Protein AF-A0A017T4M8-F1 (afdb_monomer)

Mean predicted aligned error: 9.29 Å

Solvent-accessible surface area (backbone atoms only — not comparable to full-atom values): 10070 Å² total; per-residue (Å²): 140,86,84,87,90,75,80,72,68,68,63,61,60,56,55,59,59,52,52,54,54,54,54,59,67,58,52,71,77,72,52,64,41,82,44,78,53,24,69,58,41,51,50,35,43,53,52,11,53,48,30,30,52,49,19,72,72,49,64,85,94,32,51,65,41,23,53,49,12,52,50,37,46,41,43,36,47,21,52,52,30,45,74,70,73,32,59,70,46,12,52,50,33,34,47,32,43,51,45,34,19,52,51,23,20,52,50,19,33,51,50,30,44,73,75,55,49,48,56,70,95,57,2,66,58,47,21,48,53,38,13,51,54,31,14,50,52,18,40,54,50,26,50,50,48,39,40,75,69,57,28,64,44,80,42,75,55,76,75,66,76,74,75,57,98,79,64,81,72,74,82,75,85,70,59,84,85,68,68,76,72,83,124

Organism: NCBI:txid1192034

Secondary structure (DSSP, 8-state):
------SSSHHHHHHHHHHHHHHHHTS----EEEEE-HHHHHHHHHHHHHHHHHHHHS-GGGHHHHHHHHHHHHHHHHHHHHHTT-HHHHHHHHHHHHHHHHHHHHHHHHHHHHTTTTSSTTHHHHHHHHHHHHHHHHHHHHHHHIIIII-EEEEE----S---TT---------GGG-----

Structure (mmCIF, N/CA/C/O backbone):
data_AF-A0A017T4M8-F1
#
_entry.id   AF-A0A017T4M8-F1
#
loop_
_atom_site.group_PDB
_atom_site.id
_atom_site.type_symbol
_atom_site.label_atom_id
_atom_site.label_alt_id
_atom_site.label_comp_id
_atom_site.label_asym_id
_atom_site.label_entity_id
_atom_site.label_seq_id
_atom_site.pdbx_PDB_ins_code
_atom_site.Cartn_x
_atom_site.Cartn_y
_atom_site.Cartn_z
_atom_site.occupancy
_atom_site.B_iso_or_equiv
_atom_site.auth_seq_id
_atom_site.auth_comp_id
_atom_site.auth_asym_id
_atom_site.auth_atom_id
_atom_site.pdbx_PDB_model_num
ATOM 1 N N . MET A 1 1 ? 12.165 0.991 82.593 1.00 44.59 1 MET A N 1
ATOM 2 C CA . MET A 1 1 ? 12.304 0.901 81.122 1.00 44.59 1 MET A CA 1
ATOM 3 C C . MET A 1 1 ? 10.948 0.519 80.536 1.00 44.59 1 MET A C 1
ATOM 5 O O . MET A 1 1 ? 10.448 -0.543 80.872 1.00 44.59 1 MET A O 1
ATOM 9 N N . LYS A 1 2 ? 10.303 1.419 79.780 1.00 54.84 2 LYS A N 1
ATOM 10 C CA . LYS A 1 2 ? 8.931 1.275 79.250 1.00 54.84 2 LYS A CA 1
ATOM 11 C C . LYS A 1 2 ? 9.009 1.121 77.723 1.00 54.84 2 LYS A C 1
ATOM 13 O O . LYS A 1 2 ? 9.610 1.973 77.079 1.00 54.84 2 LYS A O 1
ATOM 18 N N . ARG A 1 3 ? 8.451 0.045 77.156 1.00 56.06 3 ARG A N 1
ATOM 19 C CA . ARG A 1 3 ? 8.354 -0.178 75.698 1.00 56.06 3 ARG A CA 1
ATOM 20 C C . ARG A 1 3 ? 6.995 0.335 75.185 1.00 56.06 3 ARG A C 1
ATOM 22 O O . ARG A 1 3 ? 5.989 -0.036 75.787 1.00 56.06 3 ARG A O 1
ATOM 29 N N . PRO A 1 4 ? 6.933 1.165 74.125 1.00 59.41 4 PRO A N 1
ATOM 30 C CA . PRO A 1 4 ? 5.671 1.661 73.579 1.00 59.41 4 PRO A CA 1
ATOM 31 C C . PRO A 1 4 ? 5.026 0.640 72.626 1.00 59.41 4 PRO A C 1
ATOM 33 O O . PRO A 1 4 ? 5.690 0.038 71.786 1.00 59.41 4 PRO A O 1
ATOM 36 N N . TRP A 1 5 ? 3.717 0.453 72.787 1.00 56.06 5 TRP A N 1
ATOM 37 C CA . TRP A 1 5 ? 2.879 -0.582 72.171 1.00 56.06 5 TRP A CA 1
ATOM 38 C C . TRP A 1 5 ? 1.966 0.016 71.079 1.00 56.06 5 TRP A C 1
ATOM 40 O O . TRP A 1 5 ? 0.775 -0.262 71.037 1.00 56.06 5 TRP A O 1
ATOM 50 N N . THR A 1 6 ? 2.492 0.903 70.226 1.00 55.81 6 THR A N 1
ATOM 51 C CA . THR A 1 6 ? 1.683 1.724 69.293 1.00 55.81 6 THR A CA 1
ATOM 52 C C . THR A 1 6 ? 1.829 1.373 67.807 1.00 55.81 6 THR A C 1
ATOM 54 O O . THR A 1 6 ? 1.210 2.019 66.969 1.00 55.81 6 THR A O 1
ATOM 57 N N . SER A 1 7 ? 2.589 0.337 67.440 1.00 54.28 7 SER A N 1
ATOM 58 C CA . SER A 1 7 ? 2.886 0.042 66.023 1.00 54.28 7 SER A CA 1
ATOM 59 C C . SER A 1 7 ? 1.919 -0.922 65.318 1.00 54.28 7 SER A C 1
ATOM 61 O O . SER A 1 7 ? 2.087 -1.159 64.127 1.00 54.28 7 SER A O 1
ATOM 63 N N . PHE A 1 8 ? 0.911 -1.483 65.996 1.00 53.41 8 PHE A N 1
ATOM 64 C CA . PHE A 1 8 ? 0.046 -2.512 65.388 1.00 53.41 8 PHE A CA 1
ATOM 65 C C . PHE A 1 8 ? -1.211 -1.980 64.678 1.00 53.41 8 PHE A C 1
ATOM 67 O O . PHE A 1 8 ? -1.773 -2.680 63.841 1.00 53.41 8 PHE A O 1
ATOM 74 N N . THR A 1 9 ? -1.643 -0.742 64.931 1.00 53.19 9 THR A N 1
ATOM 75 C CA . THR A 1 9 ? -2.902 -0.209 64.372 1.00 53.19 9 THR A CA 1
ATOM 76 C C . THR A 1 9 ? -2.778 0.331 62.941 1.00 53.19 9 THR A C 1
ATOM 78 O O . THR A 1 9 ? -3.770 0.362 62.218 1.00 53.19 9 THR A O 1
ATOM 81 N N . ALA A 1 10 ? -1.579 0.715 62.490 1.00 52.94 10 ALA A N 1
ATOM 82 C CA . ALA A 1 10 ? -1.382 1.328 61.168 1.00 52.94 10 ALA A CA 1
ATOM 83 C C . ALA A 1 10 ? -1.456 0.330 59.991 1.00 52.94 10 ALA A C 1
ATOM 85 O O . ALA A 1 10 ? -1.815 0.713 58.881 1.00 52.94 10 ALA A O 1
ATOM 86 N N . VAL A 1 11 ? -1.169 -0.957 60.219 1.00 55.19 11 VAL A N 1
ATOM 87 C CA . VAL A 1 11 ? -1.136 -1.980 59.153 1.00 55.19 11 VAL A CA 1
ATOM 88 C C . VAL A 1 11 ? -2.545 -2.420 58.722 1.00 55.19 11 VAL A C 1
ATOM 90 O O . VAL A 1 11 ? -2.768 -2.723 57.552 1.00 55.19 11 VAL A O 1
ATOM 93 N N . LEU A 1 12 ? -3.529 -2.388 59.627 1.00 54.66 12 LEU A N 1
ATOM 94 C CA . LEU A 1 12 ? -4.903 -2.826 59.333 1.00 54.66 12 LEU A CA 1
ATOM 95 C C . LEU A 1 12 ? -5.692 -1.832 58.457 1.00 54.66 12 LEU A C 1
ATOM 97 O O . LEU A 1 12 ? -6.526 -2.252 57.658 1.00 54.66 12 LEU A O 1
ATOM 101 N N . LEU A 1 13 ? -5.393 -0.531 58.537 1.00 53.91 13 LEU A N 1
ATOM 102 C CA . LEU A 1 13 ? -6.021 0.501 57.696 1.00 53.91 13 LEU A CA 1
ATOM 103 C C . LEU A 1 13 ? -5.524 0.473 56.237 1.00 53.91 13 LEU A C 1
ATOM 105 O O . LEU A 1 13 ? -6.306 0.735 55.324 1.00 53.91 13 LEU A O 1
ATOM 109 N N . ALA A 1 14 ? -4.266 0.088 55.992 1.00 58.50 14 ALA A N 1
ATOM 110 C CA . ALA A 1 14 ? -3.718 -0.040 54.637 1.00 58.50 14 ALA A CA 1
ATOM 111 C C . ALA A 1 14 ? -4.313 -1.237 53.860 1.00 58.50 14 ALA A C 1
ATOM 113 O O . ALA A 1 14 ? -4.532 -1.150 52.649 1.00 58.50 14 ALA A O 1
ATOM 114 N N . GLY A 1 15 ? -4.644 -2.336 54.550 1.00 57.72 15 GLY A N 1
ATOM 115 C CA . GLY A 1 15 ? -5.252 -3.524 53.932 1.00 57.72 15 GLY A CA 1
ATOM 116 C C . GLY A 1 15 ? -6.681 -3.295 53.421 1.00 57.72 15 GLY A C 1
ATOM 117 O O . GLY A 1 15 ? -7.046 -3.773 52.345 1.00 57.72 15 GLY A O 1
ATOM 118 N N . LEU A 1 16 ? -7.479 -2.507 54.149 1.00 57.59 16 LEU A N 1
ATOM 119 C CA . LEU A 1 16 ? -8.871 -2.216 53.781 1.00 57.59 16 LEU A CA 1
ATOM 120 C C . LEU A 1 16 ? -8.980 -1.226 52.607 1.00 57.59 16 LEU A C 1
ATOM 122 O O . LEU A 1 16 ? -9.849 -1.395 51.755 1.00 57.59 16 LEU A O 1
ATOM 126 N N . LEU A 1 17 ? -8.061 -0.258 52.494 1.00 58.53 17 LEU A N 1
ATOM 127 C CA . LEU A 1 17 ? -7.997 0.657 51.342 1.00 58.53 17 LEU A CA 1
ATOM 128 C C . LEU A 1 17 ? -7.524 -0.043 50.056 1.00 58.53 17 LEU A C 1
ATOM 130 O O . LEU A 1 17 ? -7.999 0.275 48.968 1.00 58.53 17 LEU A O 1
ATOM 134 N N . SER A 1 18 ? -6.643 -1.039 50.177 1.00 59.56 18 SER A N 1
ATOM 135 C CA . SER A 1 18 ? -6.135 -1.806 49.027 1.00 59.56 18 SER A CA 1
ATOM 136 C C . SER A 1 18 ? -7.197 -2.733 48.420 1.00 59.56 18 SER A C 1
ATOM 138 O O . SER A 1 18 ? -7.209 -2.968 47.214 1.00 59.56 18 SER A O 1
ATOM 140 N N . SER A 1 19 ? -8.128 -3.226 49.243 1.00 59.97 19 SER A N 1
ATOM 141 C CA . SER A 1 19 ? -9.175 -4.163 48.813 1.00 59.97 19 SER A CA 1
ATOM 142 C C . SER A 1 19 ? -10.262 -3.484 47.968 1.00 59.97 19 SER A C 1
ATOM 144 O O . SER A 1 19 ? -10.702 -4.043 46.965 1.00 59.97 19 SER A O 1
ATOM 146 N N . GLY A 1 20 ? -10.640 -2.247 48.314 1.00 59.94 20 GLY A N 1
ATOM 147 C CA . GLY A 1 20 ? -11.588 -1.454 47.523 1.00 59.94 20 GLY A CA 1
ATOM 148 C C . GLY A 1 20 ? -11.025 -1.029 46.164 1.00 59.94 20 GLY A C 1
ATOM 149 O O . GLY A 1 20 ? -11.749 -1.055 45.174 1.00 59.94 20 GLY A O 1
ATOM 150 N N . ALA A 1 21 ? -9.727 -0.708 46.087 1.00 60.94 21 ALA A N 1
ATOM 151 C CA . ALA A 1 21 ? -9.053 -0.402 44.823 1.00 60.94 21 ALA A CA 1
ATOM 152 C C . ALA A 1 21 ? -8.959 -1.635 43.905 1.00 60.94 21 ALA A C 1
ATOM 154 O O . ALA A 1 21 ? -9.235 -1.525 42.715 1.00 60.94 21 ALA A O 1
ATOM 155 N N . ALA A 1 22 ? -8.671 -2.818 44.460 1.00 62.78 22 ALA A N 1
ATOM 156 C CA . ALA A 1 22 ? -8.654 -4.068 43.700 1.00 62.78 22 ALA A CA 1
ATOM 157 C C . ALA A 1 22 ? -10.054 -4.478 43.198 1.00 62.78 22 ALA A C 1
ATOM 159 O O . ALA A 1 22 ? -10.186 -4.961 42.079 1.00 62.78 22 ALA A O 1
ATOM 160 N N . GLN A 1 23 ? -11.116 -4.245 43.980 1.00 59.97 23 GLN A N 1
ATOM 161 C CA . GLN A 1 23 ? -12.500 -4.489 43.545 1.00 59.97 23 GLN A CA 1
ATOM 162 C C . GLN A 1 23 ? -13.018 -3.434 42.558 1.00 59.97 23 GLN A C 1
ATOM 164 O O . GLN A 1 23 ? -13.821 -3.763 41.690 1.00 59.97 23 GLN A O 1
ATOM 169 N N . ALA A 1 24 ? -12.536 -2.191 42.642 1.00 59.47 24 ALA A N 1
ATOM 170 C CA . ALA A 1 24 ? -12.777 -1.173 41.623 1.00 59.47 24 ALA A CA 1
ATOM 171 C C . ALA A 1 24 ? -12.016 -1.476 40.320 1.00 59.47 24 ALA A C 1
ATOM 173 O O . ALA A 1 24 ? -12.525 -1.185 39.250 1.00 59.47 24 ALA A O 1
ATOM 174 N N . GLN A 1 25 ? -10.844 -2.114 40.384 1.00 59.03 25 GLN A N 1
ATOM 175 C CA . GLN A 1 25 ? -10.144 -2.642 39.203 1.00 59.03 25 GLN A CA 1
ATOM 176 C C . GLN A 1 25 ? -10.774 -3.932 38.663 1.00 59.03 25 GLN A C 1
ATOM 178 O O . GLN A 1 25 ? -10.642 -4.220 37.482 1.00 59.03 25 GLN A O 1
ATOM 183 N N . ALA A 1 26 ? -11.506 -4.673 39.499 1.00 58.31 26 ALA A N 1
ATOM 184 C CA . ALA A 1 26 ? -12.384 -5.759 39.069 1.00 58.31 26 ALA A CA 1
ATOM 185 C C . ALA A 1 26 ? -13.732 -5.253 38.511 1.00 58.31 26 ALA A C 1
ATOM 187 O O . ALA A 1 26 ? -14.643 -6.061 38.313 1.00 58.31 26 ALA A O 1
ATOM 188 N N . GLN A 1 27 ? -13.879 -3.938 38.264 1.00 59.72 27 GLN A N 1
ATOM 189 C CA . GLN A 1 27 ? -14.907 -3.416 37.364 1.00 59.72 27 GLN A CA 1
ATOM 190 C C . GLN A 1 27 ? -14.845 -4.235 36.080 1.00 59.72 27 GLN A C 1
ATOM 192 O O . GLN A 1 27 ? -13.835 -4.212 35.385 1.00 59.72 27 GLN A O 1
ATOM 197 N N . ALA A 1 28 ? -15.910 -5.006 35.861 1.00 69.31 28 ALA A N 1
ATOM 198 C CA . ALA A 1 28 ? -16.066 -5.970 34.789 1.00 69.31 28 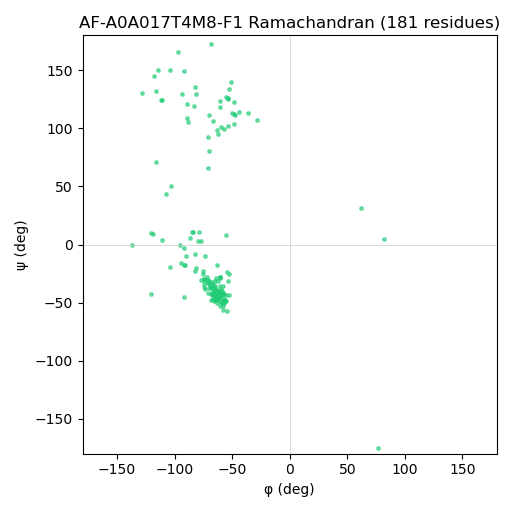ALA A CA 1
ATOM 199 C C . ALA A 1 28 ? -15.416 -5.459 33.505 1.00 69.31 28 ALA A C 1
ATOM 201 O O . ALA A 1 28 ? -15.872 -4.462 32.942 1.00 69.31 28 ALA A O 1
ATOM 202 N N . GLU A 1 29 ? -14.343 -6.131 33.087 1.00 79.81 29 GLU A N 1
ATOM 203 C CA . GLU A 1 29 ? -13.764 -5.964 31.763 1.00 79.81 29 GLU A CA 1
ATOM 204 C C . GLU A 1 29 ? -14.930 -6.028 30.778 1.00 79.81 29 GLU A C 1
ATOM 206 O O . GLU A 1 29 ? -15.642 -7.036 30.715 1.00 79.81 29 GLU A O 1
ATOM 211 N N . VAL A 1 30 ? -15.233 -4.891 30.143 1.00 85.94 30 VAL A N 1
ATOM 212 C CA . VAL A 1 30 ? -16.339 -4.817 29.193 1.00 85.94 30 VAL A CA 1
ATOM 213 C C . VAL A 1 30 ? -15.972 -5.808 28.101 1.00 85.94 30 VAL A C 1
ATOM 215 O O . VAL A 1 30 ? -14.919 -5.620 27.492 1.00 85.94 30 VAL A O 1
ATOM 218 N N . PRO A 1 31 ? -16.768 -6.867 27.875 1.00 89.62 31 PRO A N 1
ATOM 219 C CA . PRO A 1 31 ? -16.412 -7.858 26.877 1.00 89.62 31 PRO A CA 1
ATOM 220 C C . PRO A 1 31 ? -16.189 -7.149 25.543 1.00 89.62 31 PRO A C 1
ATOM 222 O O . PRO A 1 31 ? -17.046 -6.376 25.119 1.00 89.62 31 PRO A O 1
ATOM 225 N N . THR A 1 32 ? -15.044 -7.368 24.908 1.00 93.19 32 THR A N 1
ATOM 226 C CA . THR A 1 32 ? -14.742 -6.845 23.575 1.00 93.19 32 THR A CA 1
ATOM 227 C C . THR A 1 32 ? -14.850 -7.960 22.542 1.00 93.19 32 THR A C 1
ATOM 229 O O . THR A 1 32 ? -14.658 -9.140 22.844 1.00 93.19 32 THR A O 1
ATOM 232 N N . GLU A 1 33 ? -15.205 -7.592 21.315 1.00 91.81 33 GLU A N 1
ATOM 233 C CA . GLU A 1 33 ? -15.122 -8.459 20.147 1.00 91.81 33 GLU A CA 1
ATOM 234 C C . GLU A 1 33 ? -14.163 -7.870 19.117 1.00 91.81 33 GLU A C 1
ATOM 236 O O . GLU A 1 33 ? -14.055 -6.656 18.959 1.00 91.81 33 GLU A O 1
ATOM 241 N N . GLU A 1 34 ? -13.453 -8.746 18.416 1.00 93.44 34 GLU A N 1
ATOM 242 C CA . GLU A 1 34 ? -12.543 -8.363 17.346 1.00 93.44 34 GLU A CA 1
ATOM 243 C C . GLU A 1 34 ? -13.335 -8.179 16.042 1.00 93.44 34 GLU A C 1
ATOM 245 O O . GLU A 1 34 ? -13.958 -9.116 15.534 1.00 93.44 34 GLU A O 1
ATOM 250 N N . GLN A 1 35 ? -13.305 -6.970 15.485 1.00 93.94 35 GLN A N 1
ATOM 251 C CA . GLN A 1 35 ? -13.983 -6.604 14.250 1.00 93.94 35 GLN A CA 1
ATOM 252 C C . GLN A 1 35 ? -12.970 -6.337 13.134 1.00 93.94 35 GLN A C 1
ATOM 254 O O . GLN A 1 35 ? -12.096 -5.482 13.240 1.00 93.94 35 GLN A O 1
ATOM 259 N N . TRP A 1 36 ? -13.120 -7.039 12.011 1.00 95.31 36 TRP A N 1
ATOM 260 C CA . TRP A 1 36 ? -12.291 -6.814 10.830 1.00 95.31 36 TRP A CA 1
ATOM 261 C C . TRP A 1 36 ? -12.791 -5.624 10.003 1.00 95.31 36 TRP A C 1
ATOM 263 O O . TRP A 1 36 ? -13.963 -5.572 9.613 1.00 95.31 36 TRP A O 1
ATOM 273 N N . TYR A 1 37 ? -11.883 -4.705 9.674 1.00 96.75 37 TYR A N 1
ATOM 274 C CA . TYR A 1 37 ? -12.151 -3.532 8.835 1.00 96.75 37 TYR A CA 1
ATOM 275 C C . TYR A 1 37 ? -11.290 -3.481 7.560 1.00 96.75 37 TYR A C 1
ATOM 277 O O . TYR A 1 37 ? -11.330 -2.496 6.824 1.00 96.75 37 TYR A O 1
ATOM 285 N N . GLY A 1 38 ? -10.560 -4.554 7.231 1.00 96.00 38 GLY A N 1
ATOM 286 C CA . GLY A 1 38 ? -9.624 -4.579 6.095 1.00 96.00 38 GLY A CA 1
ATOM 287 C C . GLY A 1 38 ? -10.256 -4.383 4.713 1.00 96.00 38 GLY A C 1
ATOM 288 O O . GLY A 1 38 ? -9.568 -3.995 3.770 1.00 96.00 38 GLY A O 1
ATOM 289 N N . TRP A 1 39 ? -11.573 -4.561 4.572 1.00 96.06 39 TRP A N 1
ATOM 290 C CA . TRP A 1 39 ? -12.282 -4.212 3.336 1.00 96.06 39 TRP A CA 1
ATOM 291 C C . TRP A 1 39 ? -12.164 -2.718 2.985 1.00 96.06 39 TRP A C 1
ATOM 293 O O . TRP A 1 39 ? -12.184 -2.374 1.804 1.00 96.06 39 TRP A O 1
ATOM 303 N N . GLN A 1 40 ? -12.001 -1.836 3.979 1.00 97.00 40 GLN A N 1
ATOM 304 C CA . GLN A 1 40 ? -11.780 -0.406 3.746 1.00 97.00 40 GLN A CA 1
ATOM 305 C C . GLN A 1 40 ? -10.425 -0.172 3.067 1.00 97.00 40 GLN A C 1
ATOM 307 O O . GLN A 1 40 ? -10.352 0.567 2.082 1.00 97.00 40 GLN A O 1
ATOM 312 N N . ASN A 1 41 ? -9.375 -0.875 3.516 1.00 96.12 41 ASN A N 1
ATOM 313 C CA . ASN A 1 41 ? -8.061 -0.838 2.870 1.00 96.12 41 ASN A CA 1
ATOM 314 C C . ASN A 1 41 ? -8.165 -1.352 1.428 1.00 96.12 41 ASN A C 1
ATOM 316 O O . ASN A 1 41 ? -7.641 -0.712 0.521 1.00 96.12 41 ASN A O 1
ATOM 320 N N . LEU A 1 42 ? -8.919 -2.431 1.170 1.00 96.69 42 LEU A N 1
ATOM 321 C CA . LEU A 1 42 ? -9.112 -2.957 -0.192 1.00 96.69 42 LEU A CA 1
ATOM 322 C C . LEU A 1 42 ? -9.706 -1.927 -1.167 1.00 96.69 42 LEU A C 1
ATOM 324 O O . LEU A 1 42 ? -9.309 -1.907 -2.332 1.00 96.69 42 LEU A O 1
ATOM 328 N N . ILE A 1 43 ? -10.613 -1.053 -0.717 1.00 97.88 43 ILE A N 1
ATOM 329 C CA . ILE A 1 43 ? -11.146 0.035 -1.557 1.00 97.88 43 ILE A CA 1
ATOM 330 C C . ILE A 1 43 ? -10.042 1.040 -1.899 1.00 97.88 43 ILE A C 1
ATOM 332 O O . ILE A 1 43 ? -9.880 1.397 -3.068 1.00 97.88 43 ILE A O 1
ATOM 336 N N . GLY A 1 44 ? -9.261 1.466 -0.900 1.00 97.44 44 GLY A N 1
ATOM 337 C CA . GLY A 1 44 ? -8.120 2.362 -1.103 1.00 97.44 44 GLY A CA 1
ATOM 338 C C . GLY A 1 44 ? -7.091 1.782 -2.077 1.00 97.44 44 GLY A C 1
ATOM 339 O O . GLY A 1 44 ? -6.647 2.469 -2.998 1.00 97.44 44 GLY A O 1
ATOM 340 N N . LEU A 1 45 ? -6.790 0.490 -1.943 1.00 97.62 45 LEU A N 1
ATOM 341 C CA . LEU A 1 45 ? -5.890 -0.242 -2.833 1.00 97.62 45 LEU A CA 1
ATOM 342 C C . LEU A 1 45 ? -6.446 -0.377 -4.252 1.00 97.62 45 LEU A C 1
ATOM 344 O O . LEU A 1 45 ? -5.716 -0.171 -5.220 1.00 97.62 45 LEU A O 1
ATOM 348 N N . GLY A 1 46 ? -7.741 -0.666 -4.393 1.00 97.94 46 GLY A N 1
ATOM 349 C CA . GLY A 1 46 ? -8.409 -0.710 -5.693 1.00 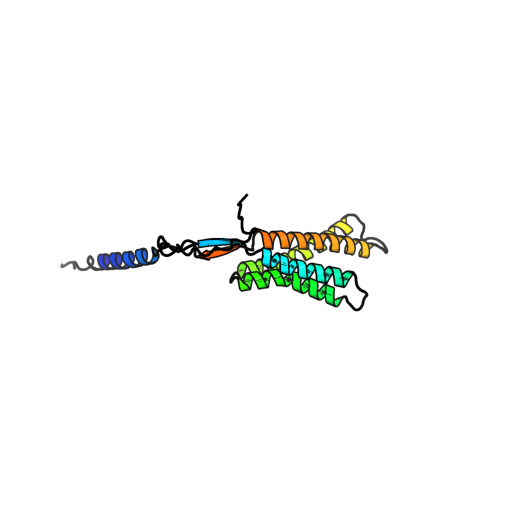97.94 46 GLY A CA 1
ATOM 350 C C . GLY A 1 46 ? -8.329 0.631 -6.425 1.00 97.94 46 GLY A C 1
ATOM 351 O O . GLY A 1 46 ? -8.003 0.668 -7.614 1.00 97.94 46 GLY A O 1
ATOM 352 N N . ALA A 1 47 ? -8.547 1.740 -5.710 1.00 98.31 47 ALA A N 1
ATOM 353 C CA . ALA A 1 47 ? -8.384 3.085 -6.256 1.00 98.31 47 ALA A CA 1
ATOM 354 C C . ALA A 1 47 ? -6.926 3.364 -6.656 1.00 98.31 47 ALA A C 1
ATOM 356 O O . ALA A 1 47 ? -6.672 3.820 -7.771 1.00 98.31 47 ALA A O 1
ATOM 357 N N . ALA A 1 48 ? -5.966 3.031 -5.789 1.00 98.38 48 ALA A N 1
ATOM 358 C CA . ALA A 1 48 ? -4.544 3.216 -6.057 1.00 98.38 48 ALA A CA 1
ATOM 359 C C . ALA A 1 48 ? -4.081 2.469 -7.316 1.00 98.38 48 ALA A C 1
ATOM 361 O O . ALA A 1 48 ? -3.479 3.066 -8.207 1.00 98.38 48 ALA A O 1
ATOM 362 N N . TYR A 1 49 ? -4.403 1.179 -7.428 1.00 97.94 49 TYR A N 1
ATOM 363 C CA . TYR A 1 49 ? -4.027 0.364 -8.583 1.00 97.94 49 TYR A CA 1
ATOM 364 C C . TYR A 1 49 ? -4.726 0.789 -9.866 1.00 97.94 49 TYR A C 1
ATOM 366 O O . TYR A 1 49 ? -4.111 0.741 -10.929 1.00 97.94 49 TYR A O 1
ATOM 374 N N . SER A 1 50 ? -5.969 1.261 -9.777 1.00 98.31 50 SER A N 1
ATOM 375 C CA .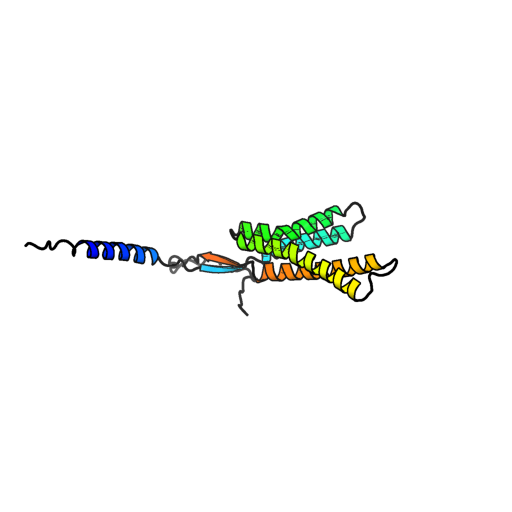 SER A 1 50 ? -6.661 1.831 -10.932 1.00 98.31 50 SER A CA 1
ATOM 376 C C . SER A 1 50 ? -5.954 3.094 -11.427 1.00 98.31 50 SER A C 1
ATOM 378 O O . SER A 1 50 ? -5.7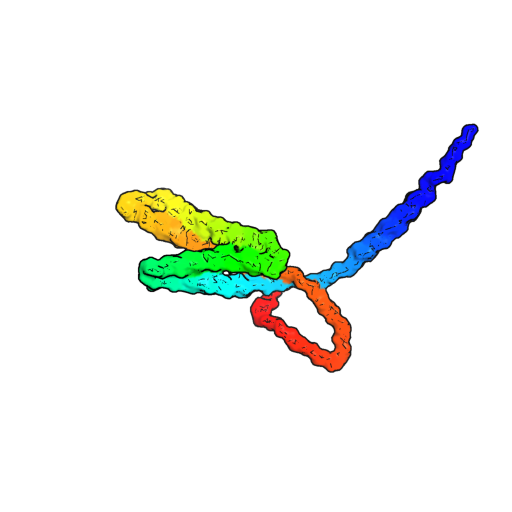22 3.226 -12.623 1.00 98.31 50 SER A O 1
ATOM 380 N N . LEU A 1 51 ? -5.547 3.991 -10.522 1.00 98.25 51 LEU A N 1
ATOM 381 C CA . LEU A 1 51 ? -4.803 5.205 -10.876 1.00 98.25 51 LEU A CA 1
ATOM 382 C C . LEU A 1 51 ? -3.430 4.885 -11.473 1.00 98.25 51 LEU A C 1
ATOM 384 O O . LEU A 1 51 ? -3.072 5.450 -12.502 1.00 98.25 51 LEU A O 1
ATOM 388 N N . VAL A 1 52 ? -2.687 3.945 -10.880 1.00 97.25 52 VAL A N 1
ATOM 389 C CA . VAL A 1 52 ? -1.414 3.473 -11.448 1.00 97.25 52 VAL A CA 1
ATOM 390 C C . VAL A 1 52 ? -1.636 2.883 -12.840 1.00 97.25 52 VAL A C 1
ATOM 392 O O . VAL A 1 52 ? -0.955 3.276 -13.779 1.00 97.25 52 VAL A O 1
ATOM 395 N N . GLY A 1 53 ? -2.614 1.989 -12.999 1.00 96.38 53 GLY A N 1
ATOM 396 C CA . GLY A 1 53 ? -2.926 1.365 -14.283 1.00 96.38 53 GLY A CA 1
ATOM 397 C C . GLY A 1 53 ? -3.325 2.377 -15.359 1.00 96.38 53 GLY A C 1
ATOM 398 O O . GLY A 1 53 ? -2.833 2.289 -16.478 1.00 96.38 53 GLY A O 1
ATOM 399 N N . VAL A 1 54 ? -4.160 3.363 -15.016 1.00 97.12 54 VAL A N 1
ATOM 400 C CA . VAL A 1 54 ? -4.547 4.453 -15.927 1.00 97.12 54 VAL A CA 1
ATOM 401 C C . VAL A 1 54 ? -3.340 5.310 -16.300 1.00 97.12 54 VAL A C 1
ATOM 403 O O . VAL A 1 54 ? -3.126 5.549 -17.481 1.00 97.12 54 VAL A O 1
ATOM 406 N N . GLY A 1 55 ? -2.525 5.728 -15.328 1.00 96.31 55 GLY A N 1
ATOM 407 C CA . GLY A 1 55 ? -1.336 6.541 -15.597 1.00 96.31 55 GLY A CA 1
ATOM 408 C C . GLY A 1 55 ? -0.279 5.825 -16.444 1.00 96.31 55 GLY A C 1
ATOM 409 O O . GLY A 1 55 ? 0.433 6.477 -17.191 1.00 96.31 55 GLY A O 1
ATOM 410 N N . LEU A 1 56 ? -0.196 4.492 -16.370 1.00 93.69 56 LEU A N 1
ATOM 411 C CA . LEU A 1 56 ? 0.682 3.687 -17.230 1.00 93.69 56 LEU A CA 1
ATOM 412 C C . LEU A 1 56 ? 0.098 3.410 -18.626 1.00 93.69 56 LEU A C 1
ATOM 414 O O . LEU A 1 56 ? 0.840 3.019 -19.523 1.00 93.69 56 LEU A O 1
ATOM 418 N N . ALA A 1 57 ? -1.221 3.531 -18.798 1.00 95.94 57 ALA A N 1
ATOM 419 C CA . ALA A 1 57 ? -1.912 3.238 -20.055 1.00 95.94 57 ALA A CA 1
ATOM 420 C C . ALA A 1 57 ? -2.122 4.475 -20.945 1.00 95.94 57 ALA A C 1
ATOM 422 O O . ALA A 1 57 ? -2.461 4.325 -22.118 1.00 95.94 57 ALA A O 1
ATOM 423 N N . LEU A 1 58 ? -1.979 5.674 -20.382 1.00 95.75 58 LEU A N 1
ATOM 424 C CA . LEU A 1 58 ? -2.116 6.955 -21.071 1.00 95.75 58 LEU A CA 1
ATOM 425 C C . LEU A 1 58 ? -0.741 7.506 -21.505 1.00 95.75 58 LEU A C 1
ATOM 427 O O . LEU A 1 58 ? 0.299 7.017 -21.070 1.00 95.75 58 LEU A O 1
ATOM 431 N N . ASP A 1 59 ? -0.749 8.509 -22.388 1.00 92.19 59 ASP A N 1
ATOM 432 C CA . ASP A 1 59 ? 0.462 9.121 -22.962 1.00 92.19 59 ASP A CA 1
ATOM 433 C C . ASP A 1 59 ? 1.292 9.930 -21.932 1.00 92.19 59 ASP A C 1
ATOM 435 O O . ASP A 1 59 ? 0.854 10.181 -20.804 1.00 92.19 59 ASP A O 1
ATOM 439 N N . GLU A 1 60 ? 2.488 10.380 -22.342 1.00 83.56 60 GLU A N 1
ATOM 440 C CA . GLU A 1 60 ? 3.553 10.956 -21.490 1.00 83.56 60 GLU A CA 1
ATOM 441 C C . GLU A 1 60 ? 3.120 12.144 -20.598 1.00 83.56 60 GLU A C 1
ATOM 443 O O . GLU A 1 60 ? 3.681 12.350 -19.524 1.00 83.56 60 GLU A O 1
ATOM 448 N N . ASP A 1 61 ? 2.062 12.881 -20.944 1.00 92.06 61 ASP A N 1
ATOM 449 C CA . ASP A 1 61 ? 1.570 14.015 -20.140 1.00 92.06 61 ASP A CA 1
ATOM 450 C C . ASP A 1 61 ? 0.773 13.596 -18.880 1.00 92.06 61 ASP A C 1
ATOM 452 O O . ASP A 1 61 ? 0.246 14.438 -18.141 1.00 92.06 61 ASP A O 1
ATOM 456 N N . THR A 1 62 ? 0.656 12.291 -18.612 1.00 94.12 62 THR A N 1
ATOM 457 C CA . THR A 1 62 ? -0.185 11.735 -17.536 1.00 94.12 62 THR A CA 1
ATOM 458 C C . THR A 1 62 ? 0.572 10.952 -16.462 1.00 94.12 62 THR A C 1
ATOM 460 O O . THR A 1 62 ? -0.053 10.395 -15.557 1.00 94.12 62 THR A O 1
ATOM 463 N N . GLU A 1 63 ? 1.909 10.983 -16.469 1.00 93.56 63 GLU A N 1
ATOM 464 C CA . GLU A 1 63 ? 2.757 10.307 -15.468 1.00 93.56 63 GLU A CA 1
ATOM 465 C C . GLU A 1 63 ? 2.396 10.679 -14.018 1.00 93.56 63 GLU A C 1
ATOM 467 O O . GLU A 1 63 ? 2.481 9.859 -13.096 1.00 93.56 63 GLU A O 1
ATOM 472 N N . TRP A 1 64 ? 1.924 11.911 -13.806 1.00 96.12 64 TRP A N 1
ATOM 473 C CA . TRP A 1 64 ? 1.480 12.388 -12.498 1.00 96.12 64 TRP A CA 1
ATOM 474 C C . TRP A 1 64 ? 0.315 11.561 -11.929 1.00 96.12 64 TRP A C 1
ATOM 476 O O . TRP A 1 64 ? 0.203 11.444 -10.710 1.00 96.12 64 TRP A O 1
ATOM 486 N N . ILE A 1 65 ? -0.524 10.943 -12.769 1.00 97.50 65 ILE A N 1
ATOM 487 C CA . ILE A 1 65 ? -1.635 10.085 -12.330 1.00 97.50 65 ILE A CA 1
ATOM 488 C C . ILE A 1 65 ? -1.088 8.819 -11.669 1.00 97.50 65 ILE A C 1
ATOM 490 O O . ILE A 1 65 ? -1.557 8.433 -10.596 1.00 97.50 65 ILE A O 1
ATOM 494 N N . ALA A 1 66 ? -0.058 8.204 -12.258 1.00 96.56 66 ALA A N 1
ATOM 495 C CA . ALA A 1 66 ? 0.598 7.047 -11.660 1.00 96.56 66 ALA A CA 1
ATOM 496 C C . ALA A 1 66 ? 1.286 7.426 -10.341 1.00 96.56 66 ALA A C 1
ATOM 498 O O . ALA A 1 66 ? 1.161 6.700 -9.354 1.00 96.56 66 ALA A O 1
ATOM 499 N N . ALA A 1 67 ? 1.933 8.595 -10.284 1.00 97.06 67 ALA A N 1
ATOM 500 C CA . ALA A 1 67 ? 2.528 9.112 -9.052 1.00 97.06 67 ALA A CA 1
ATOM 501 C C . ALA A 1 67 ? 1.479 9.344 -7.947 1.00 97.06 67 ALA A C 1
ATOM 503 O O . ALA A 1 67 ? 1.696 8.955 -6.798 1.00 97.06 67 ALA A O 1
ATOM 504 N N . VAL A 1 68 ? 0.313 9.906 -8.290 1.00 98.31 68 VAL A N 1
ATOM 505 C CA . VAL A 1 68 ? -0.821 10.038 -7.361 1.00 98.31 68 VAL A CA 1
ATOM 506 C C . VAL A 1 68 ? -1.310 8.663 -6.915 1.00 98.31 68 VAL A C 1
ATOM 508 O O . VAL A 1 68 ? -1.498 8.455 -5.720 1.00 98.31 68 VAL A O 1
ATOM 511 N N . GLY A 1 69 ? -1.453 7.702 -7.831 1.00 98.38 69 GLY A N 1
ATOM 512 C CA . GLY A 1 69 ? -1.829 6.326 -7.505 1.00 98.38 69 GLY A CA 1
ATOM 513 C C . GLY A 1 69 ? -0.869 5.664 -6.512 1.00 98.38 69 GLY A C 1
ATOM 514 O O . GLY A 1 69 ? -1.316 5.061 -5.538 1.00 98.38 69 GLY A O 1
ATOM 515 N N . LEU A 1 70 ? 0.443 5.847 -6.686 1.00 98.19 70 LEU A N 1
ATOM 516 C CA . LEU A 1 70 ? 1.458 5.378 -5.736 1.00 98.19 70 LEU A CA 1
ATOM 517 C C . LEU A 1 70 ? 1.357 6.084 -4.376 1.00 98.19 70 LEU A C 1
ATOM 519 O O . LEU A 1 70 ? 1.516 5.438 -3.341 1.00 98.19 70 LEU A O 1
ATOM 523 N N . GLY A 1 71 ? 1.044 7.382 -4.362 1.00 98.38 71 GLY A N 1
ATOM 524 C CA . GLY A 1 71 ? 0.761 8.126 -3.132 1.00 98.38 71 GLY A CA 1
ATOM 525 C C . GLY A 1 71 ? -0.467 7.589 -2.391 1.00 98.38 71 GLY A C 1
ATOM 526 O O . GLY A 1 71 ? -0.413 7.376 -1.180 1.00 98.38 71 GLY A O 1
ATOM 527 N N . VAL A 1 72 ? -1.552 7.300 -3.117 1.00 98.56 72 VAL A N 1
ATOM 528 C CA . VAL A 1 72 ? -2.762 6.676 -2.555 1.00 98.56 72 VAL A CA 1
ATOM 529 C C . VAL A 1 72 ? -2.446 5.281 -2.013 1.00 98.56 72 VAL A C 1
ATOM 531 O O . VAL A 1 72 ? -2.852 4.961 -0.899 1.00 98.56 72 VAL A O 1
ATOM 534 N N . TYR A 1 73 ? -1.675 4.467 -2.739 1.00 98.44 73 TYR A N 1
ATOM 535 C CA . TYR A 1 73 ? -1.217 3.159 -2.257 1.00 98.44 73 TYR A CA 1
ATOM 536 C C . TYR A 1 73 ? -0.445 3.290 -0.935 1.00 98.44 73 TYR A C 1
ATOM 538 O O . TYR A 1 73 ? -0.786 2.624 0.038 1.00 98.44 73 TYR A O 1
ATOM 546 N N . ALA A 1 74 ? 0.535 4.194 -0.865 1.00 98.44 74 ALA A N 1
ATOM 547 C CA . ALA A 1 74 ? 1.379 4.344 0.317 1.00 98.44 74 ALA A CA 1
ATOM 548 C C . ALA A 1 74 ? 0.605 4.829 1.555 1.00 98.44 74 ALA A C 1
ATOM 550 O O . ALA A 1 74 ? 0.925 4.416 2.668 1.00 98.44 74 ALA A O 1
ATOM 551 N N . LEU A 1 75 ? -0.394 5.700 1.370 1.00 98.56 75 LEU A N 1
ATOM 552 C CA . LEU A 1 75 ? -1.062 6.408 2.468 1.00 98.56 75 LEU A CA 1
ATOM 553 C C . LEU A 1 75 ? -2.452 5.873 2.832 1.00 98.56 75 LEU A C 1
ATOM 555 O O . LEU A 1 75 ? -2.911 6.148 3.938 1.00 98.56 75 LEU A O 1
ATOM 559 N N . SER A 1 76 ? -3.120 5.121 1.953 1.00 98.25 76 SER A N 1
ATOM 560 C CA . SER A 1 76 ? -4.492 4.642 2.195 1.00 98.25 76 SER A CA 1
ATOM 561 C C . SER A 1 76 ? -4.612 3.811 3.476 1.00 98.25 76 SER A C 1
ATOM 563 O O . SER A 1 76 ? -5.369 4.198 4.364 1.00 98.25 76 SER A O 1
ATOM 565 N N . GLY A 1 77 ? -3.823 2.740 3.610 1.00 98.06 77 GLY A N 1
ATOM 566 C CA . GLY A 1 77 ? -3.766 1.917 4.825 1.00 98.06 77 GLY A CA 1
ATOM 567 C C . GLY A 1 77 ? -3.465 2.746 6.080 1.00 98.06 77 GLY A C 1
ATOM 568 O O . GLY A 1 77 ? -4.298 2.782 6.988 1.00 98.06 77 GLY A O 1
ATOM 569 N N . PRO A 1 78 ? -2.347 3.500 6.137 1.00 98.62 78 PRO A N 1
ATOM 570 C CA . PRO A 1 78 ? -2.003 4.327 7.295 1.00 98.62 78 PRO A CA 1
ATOM 571 C C . PRO A 1 78 ? -3.112 5.280 7.747 1.00 98.62 78 PRO A C 1
ATOM 573 O O . PRO A 1 78 ? -3.384 5.374 8.943 1.00 98.62 78 PRO A O 1
ATOM 576 N N . ILE A 1 79 ? -3.776 5.962 6.809 1.00 98.69 79 ILE A N 1
ATOM 577 C CA . ILE A 1 79 ? -4.889 6.870 7.116 1.00 98.69 79 ILE A CA 1
ATOM 578 C C . ILE A 1 79 ? -6.061 6.099 7.735 1.00 98.69 79 ILE A C 1
ATOM 580 O O . ILE A 1 79 ? -6.636 6.565 8.718 1.00 98.69 79 ILE A O 1
ATOM 584 N N . ILE A 1 80 ? -6.393 4.920 7.204 1.00 98.44 80 ILE A N 1
ATOM 585 C CA . ILE A 1 80 ? -7.488 4.090 7.719 1.00 98.44 80 ILE A CA 1
ATOM 586 C C . ILE A 1 80 ? -7.156 3.561 9.122 1.00 98.44 80 ILE A C 1
ATOM 588 O O . ILE A 1 80 ? -7.966 3.725 10.032 1.00 98.44 80 ILE A O 1
ATOM 592 N N . HIS A 1 81 ? -5.953 3.026 9.365 1.00 98.31 81 HIS A N 1
ATOM 593 C CA . HIS A 1 81 ? -5.551 2.602 10.717 1.00 98.31 81 HIS A CA 1
ATOM 594 C C . HIS A 1 81 ? -5.601 3.760 11.725 1.00 98.31 81 HIS A C 1
ATOM 596 O O . HIS A 1 81 ? -6.074 3.588 12.849 1.00 98.31 81 HIS A O 1
ATOM 602 N N . LEU A 1 82 ? -5.172 4.962 11.326 1.00 98.50 82 LEU A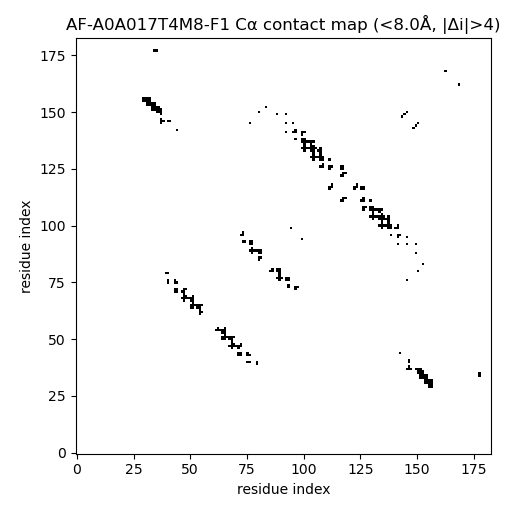 N 1
ATOM 603 C CA . LEU A 1 82 ? -5.259 6.150 12.177 1.00 98.50 82 LEU A CA 1
ATOM 604 C C . LEU A 1 82 ? -6.709 6.561 12.464 1.00 98.50 82 LEU A C 1
ATOM 606 O O . LEU A 1 82 ? -7.011 6.934 13.597 1.00 98.50 82 LEU A O 1
ATOM 610 N N . ALA A 1 83 ? -7.610 6.454 11.484 1.00 98.12 83 ALA A N 1
ATOM 611 C CA . ALA A 1 83 ? -9.037 6.716 11.677 1.00 98.12 83 ALA A CA 1
ATOM 612 C C . ALA A 1 83 ? -9.677 5.754 12.697 1.00 98.12 83 ALA A C 1
ATOM 614 O O . ALA A 1 83 ? -10.561 6.158 13.449 1.00 98.12 83 ALA A O 1
ATOM 615 N N . HIS A 1 84 ? -9.166 4.524 12.780 1.00 97.56 84 HIS A N 1
ATOM 616 C CA . HIS A 1 84 ? -9.543 3.513 13.771 1.00 97.56 84 HIS A CA 1
ATOM 617 C C . HIS A 1 84 ? -8.801 3.648 15.120 1.00 97.56 84 HIS A C 1
ATOM 619 O O . HIS A 1 84 ? -8.895 2.766 15.964 1.00 97.56 84 HIS A O 1
ATOM 625 N N . GLN A 1 85 ? -8.071 4.747 15.359 1.00 97.31 85 GLN A N 1
ATOM 626 C CA . GLN A 1 85 ? -7.277 4.986 16.579 1.00 97.31 85 GLN A CA 1
ATOM 627 C C . GLN A 1 85 ? -6.147 3.963 16.804 1.00 97.31 85 GLN A C 1
ATOM 629 O O . GLN A 1 85 ? -5.760 3.685 17.939 1.00 97.31 85 GLN A O 1
ATOM 634 N N . ARG A 1 86 ? -5.571 3.437 15.716 1.00 97.50 86 ARG A N 1
ATOM 635 C CA . ARG A 1 86 ? -4.512 2.415 15.730 1.00 97.50 86 ARG A CA 1
ATOM 636 C C . ARG A 1 86 ? -3.203 2.953 15.136 1.00 97.50 86 ARG A C 1
ATOM 638 O O . ARG A 1 86 ? -2.827 2.608 14.014 1.00 97.50 86 ARG A O 1
ATOM 645 N N . PRO A 1 87 ? -2.499 3.860 15.845 1.00 98.25 87 PRO A N 1
ATOM 646 C CA . PRO A 1 87 ? -1.326 4.548 15.303 1.00 98.25 87 PRO A CA 1
ATOM 647 C C . PRO A 1 87 ? -0.129 3.622 15.075 1.00 98.25 87 PRO A C 1
ATOM 649 O O . PRO A 1 87 ? 0.637 3.830 14.135 1.00 98.25 87 PRO A O 1
ATOM 652 N N . THR A 1 88 ? 0.029 2.594 15.908 1.00 98.06 88 THR A N 1
ATOM 653 C CA . THR A 1 88 ? 1.069 1.571 15.761 1.00 98.06 88 THR A CA 1
ATOM 654 C C . THR A 1 88 ? 0.920 0.812 14.449 1.00 98.06 88 THR A C 1
ATOM 656 O O . THR A 1 88 ? 1.881 0.667 13.699 1.00 98.06 88 THR A O 1
ATOM 659 N N . GLU A 1 89 ? -0.298 0.396 14.132 1.00 98.44 89 GLU A N 1
ATOM 660 C CA . GLU A 1 89 ? -0.656 -0.322 12.921 1.00 9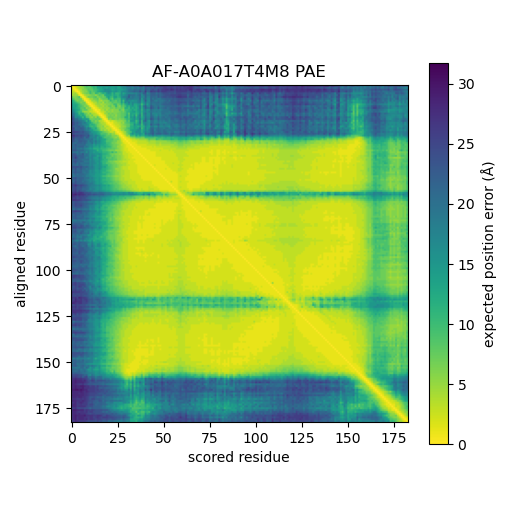8.44 89 GLU A CA 1
ATOM 661 C C . GLU A 1 89 ? -0.569 0.590 11.704 1.00 98.44 89 GLU A C 1
ATOM 663 O O . GLU A 1 89 ? -0.044 0.169 10.681 1.00 98.44 89 GLU A O 1
ATOM 668 N N . GLY A 1 90 ? -0.953 1.865 11.827 1.00 98.44 90 GLY A N 1
ATOM 669 C CA . GLY A 1 90 ? -0.747 2.849 10.762 1.00 98.44 90 GLY A CA 1
ATOM 670 C C . GLY A 1 90 ? 0.732 3.064 10.424 1.00 98.44 90 GLY A C 1
ATOM 671 O O . GLY A 1 90 ? 1.101 3.119 9.251 1.00 98.44 90 GLY A O 1
ATOM 672 N N . GLY A 1 91 ? 1.599 3.119 11.440 1.00 98.50 91 GLY A N 1
ATOM 673 C CA . GLY A 1 91 ? 3.048 3.187 11.250 1.00 98.50 91 GLY A CA 1
ATOM 674 C C . GLY A 1 91 ? 3.626 1.923 10.603 1.00 98.50 91 GLY A C 1
ATOM 675 O O . GLY A 1 91 ? 4.429 2.022 9.674 1.00 98.50 91 GLY A O 1
ATOM 676 N N . MET A 1 92 ? 3.192 0.739 11.052 1.00 98.56 92 MET A N 1
ATOM 677 C CA . MET A 1 92 ? 3.591 -0.541 10.453 1.00 98.56 92 MET A CA 1
ATOM 678 C C . MET A 1 92 ? 3.128 -0.654 8.998 1.00 98.56 92 MET A C 1
ATOM 680 O O . MET A 1 92 ? 3.930 -1.019 8.142 1.00 98.56 92 MET A O 1
ATOM 684 N N . SER A 1 93 ? 1.884 -0.274 8.709 1.00 98.50 93 SER A N 1
ATOM 685 C CA . SER A 1 93 ? 1.296 -0.239 7.366 1.00 98.50 93 SER A CA 1
ATOM 686 C C . SER A 1 93 ? 2.125 0.630 6.417 1.00 98.50 93 SER A C 1
ATOM 688 O O . SER A 1 93 ? 2.531 0.177 5.349 1.00 98.50 93 SER A O 1
ATOM 690 N N . LEU A 1 94 ? 2.507 1.841 6.844 1.00 98.62 94 LEU A N 1
ATOM 691 C CA . LEU A 1 94 ? 3.359 2.726 6.041 1.00 98.62 94 LEU A CA 1
ATOM 692 C C . LEU A 1 94 ? 4.737 2.099 5.785 1.00 98.62 94 LEU A C 1
ATOM 694 O O . LEU A 1 94 ? 5.248 2.131 4.664 1.00 98.62 94 LEU A O 1
ATOM 698 N N . GLY A 1 95 ? 5.328 1.511 6.828 1.00 98.50 95 GLY A N 1
ATOM 699 C CA . GLY A 1 95 ? 6.605 0.810 6.741 1.00 98.50 95 GLY A CA 1
ATOM 700 C C . GLY A 1 95 ? 6.565 -0.366 5.765 1.00 98.50 95 GLY A C 1
ATOM 701 O O . GLY A 1 95 ? 7.484 -0.512 4.964 1.00 98.50 95 GLY A O 1
ATOM 702 N N . LEU A 1 96 ? 5.499 -1.168 5.779 1.00 98.50 96 LEU A N 1
ATOM 703 C CA . LEU A 1 96 ? 5.289 -2.263 4.831 1.00 98.50 96 LEU A CA 1
ATOM 704 C C . LEU A 1 96 ? 5.094 -1.731 3.410 1.00 98.50 96 LEU A C 1
ATOM 706 O O . LEU A 1 96 ? 5.786 -2.180 2.493 1.00 98.50 96 LEU A O 1
ATOM 710 N N . ASN A 1 97 ? 4.215 -0.739 3.242 1.00 98.19 97 ASN A N 1
ATOM 711 C CA . ASN A 1 97 ? 3.842 -0.207 1.936 1.00 98.19 97 ASN A CA 1
ATOM 712 C C . ASN A 1 97 ? 5.010 0.474 1.225 1.00 98.19 97 ASN A C 1
ATOM 714 O O . ASN A 1 97 ? 5.081 0.413 0.005 1.00 98.19 97 ASN A O 1
ATOM 718 N N . VAL A 1 98 ? 5.951 1.081 1.948 1.00 98.44 98 VAL A N 1
ATOM 719 C CA . VAL A 1 98 ? 7.162 1.667 1.349 1.00 98.44 98 VAL A CA 1
ATOM 720 C C . VAL A 1 98 ? 8.313 0.662 1.329 1.00 98.44 98 VAL A C 1
ATOM 722 O O . VAL A 1 98 ? 8.998 0.503 0.319 1.00 98.44 98 VAL A O 1
ATOM 725 N N . GLY A 1 99 ? 8.526 -0.040 2.438 1.00 98.44 99 GLY A N 1
ATOM 726 C CA . GLY A 1 99 ? 9.681 -0.903 2.646 1.00 98.44 99 GLY A CA 1
ATOM 727 C C . GLY A 1 99 ? 9.680 -2.141 1.758 1.00 98.44 99 GLY A C 1
ATOM 728 O O . GLY A 1 99 ? 10.700 -2.424 1.131 1.00 98.44 99 GLY A O 1
ATOM 729 N N . LEU A 1 100 ? 8.562 -2.870 1.660 1.00 98.56 100 LEU A N 1
ATOM 730 C CA . LEU A 1 100 ? 8.520 -4.107 0.873 1.00 98.56 100 LEU A CA 1
ATOM 731 C C . LEU A 1 100 ? 8.647 -3.866 -0.637 1.00 98.56 100 LEU A C 1
ATOM 733 O O . LEU A 1 100 ? 9.423 -4.590 -1.261 1.00 98.56 100 LEU A O 1
ATOM 737 N N . PRO A 1 101 ? 7.996 -2.861 -1.253 1.00 98.56 101 PRO A N 1
ATOM 738 C CA . PRO A 1 101 ? 8.224 -2.562 -2.666 1.00 98.56 101 PRO A CA 1
ATOM 739 C C . PRO A 1 101 ? 9.649 -2.113 -2.961 1.00 98.56 101 PRO A C 1
ATOM 741 O O . PRO A 1 101 ? 10.253 -2.604 -3.911 1.00 98.56 101 PRO A O 1
ATOM 744 N N . LEU A 1 102 ? 10.217 -1.221 -2.142 1.00 98.44 102 LEU A N 1
ATOM 745 C CA . LEU A 1 102 ? 11.599 -0.777 -2.334 1.00 98.44 102 LEU A CA 1
ATOM 746 C C . LEU A 1 102 ? 12.583 -1.933 -2.134 1.00 98.44 102 LEU A C 1
ATOM 748 O O . LEU A 1 102 ? 13.486 -2.118 -2.947 1.00 98.44 102 LEU A O 1
ATOM 752 N N . GLY A 1 103 ? 12.388 -2.749 -1.096 1.00 98.50 103 GLY A N 1
ATOM 753 C CA . GLY A 1 103 ? 13.187 -3.945 -0.843 1.00 98.50 103 GLY A CA 1
ATOM 754 C C . GLY A 1 103 ? 13.091 -4.960 -1.982 1.00 98.50 103 GLY A C 1
ATOM 755 O O . GLY A 1 103 ? 14.116 -5.457 -2.445 1.00 98.50 103 GLY A O 1
ATOM 756 N N . GLY A 1 104 ? 11.882 -5.213 -2.488 1.00 98.56 104 GLY A N 1
ATOM 757 C CA . GLY A 1 104 ? 11.641 -6.069 -3.648 1.00 98.56 104 GLY A CA 1
ATOM 758 C C . GLY A 1 104 ? 12.320 -5.537 -4.910 1.00 98.56 104 GLY A C 1
ATOM 759 O O . GLY A 1 104 ? 13.016 -6.282 -5.596 1.00 98.56 104 GLY A O 1
ATOM 760 N N . ALA A 1 105 ? 12.205 -4.237 -5.182 1.00 98.44 105 ALA A N 1
ATOM 761 C CA . ALA A 1 105 ? 12.845 -3.604 -6.329 1.00 98.44 105 ALA A CA 1
ATOM 762 C C . ALA A 1 105 ? 14.378 -3.690 -6.260 1.00 98.44 105 ALA A C 1
ATOM 764 O O . ALA A 1 105 ? 15.017 -4.096 -7.232 1.00 98.44 105 ALA A O 1
ATOM 765 N N . LEU A 1 106 ? 14.971 -3.383 -5.101 1.00 98.38 106 LEU A N 1
ATOM 766 C CA . LEU A 1 106 ? 16.414 -3.504 -4.869 1.00 98.38 106 LEU A CA 1
ATOM 767 C C . LEU A 1 106 ? 16.897 -4.951 -5.015 1.00 98.38 106 LEU A C 1
ATOM 769 O O . LEU A 1 106 ? 17.924 -5.196 -5.653 1.00 98.38 106 LEU A O 1
ATOM 773 N N . LEU A 1 107 ? 16.140 -5.914 -4.483 1.00 98.38 107 LEU A N 1
ATOM 774 C CA . LEU A 1 107 ? 16.409 -7.336 -4.678 1.00 98.38 107 LEU A CA 1
ATOM 775 C C . LEU A 1 107 ? 16.357 -7.709 -6.167 1.00 98.38 107 LEU A C 1
ATOM 777 O O . LEU A 1 107 ? 17.219 -8.447 -6.640 1.00 98.38 107 LEU A O 1
ATOM 781 N N . GLY A 1 108 ? 15.405 -7.155 -6.921 1.00 97.75 108 GLY A N 1
ATOM 782 C CA . GLY A 1 108 ? 15.270 -7.370 -8.362 1.00 97.75 108 GLY A CA 1
ATOM 783 C C . GLY A 1 108 ? 16.478 -6.879 -9.149 1.00 97.75 108 GLY A C 1
ATOM 784 O O . GLY A 1 108 ? 17.019 -7.626 -9.965 1.00 97.75 108 GLY A O 1
ATOM 785 N N . VAL A 1 109 ? 16.964 -5.671 -8.847 1.00 97.31 109 VAL A N 1
ATOM 786 C CA . VAL A 1 109 ? 18.222 -5.155 -9.414 1.00 97.31 109 VAL A CA 1
ATOM 787 C C . VAL A 1 109 ? 19.390 -6.078 -9.063 1.00 97.31 109 VAL A C 1
ATOM 789 O O . VAL A 1 109 ? 20.170 -6.452 -9.942 1.00 97.31 109 VAL A O 1
ATOM 792 N N . GLY A 1 110 ? 19.498 -6.483 -7.794 1.00 96.69 110 GLY A N 1
ATOM 793 C CA . GLY A 1 110 ? 20.550 -7.380 -7.317 1.00 96.69 110 GLY A CA 1
ATOM 794 C C . GLY A 1 110 ? 20.572 -8.714 -8.066 1.00 96.69 110 GLY A C 1
ATOM 795 O O . GLY A 1 110 ? 21.628 -9.135 -8.540 1.00 96.69 110 GLY A O 1
ATOM 796 N N . ILE A 1 111 ? 19.407 -9.343 -8.242 1.00 96.44 111 ILE A N 1
ATOM 797 C CA . ILE A 1 111 ? 19.256 -10.596 -8.993 1.00 96.44 111 ILE A CA 1
ATOM 798 C C . ILE A 1 111 ? 19.635 -10.391 -10.459 1.00 96.44 111 ILE A C 1
ATOM 800 O O . ILE A 1 111 ? 20.474 -11.135 -10.968 1.00 96.44 111 ILE A O 1
ATOM 804 N N . ALA A 1 112 ? 19.085 -9.369 -11.125 1.00 95.94 112 ALA A N 1
ATOM 805 C CA . ALA A 1 112 ? 19.370 -9.084 -12.530 1.00 95.94 112 ALA A CA 1
ATOM 806 C C . ALA A 1 112 ? 20.881 -8.916 -12.780 1.00 95.94 112 ALA A C 1
ATOM 808 O O . ALA A 1 112 ? 21.444 -9.486 -13.725 1.00 95.94 112 ALA A O 1
ATOM 809 N N . CYS A 1 113 ? 21.574 -8.195 -11.899 1.00 94.94 113 CYS A N 1
ATOM 810 C CA . CYS A 1 113 ? 23.013 -7.994 -12.025 1.00 94.94 113 CYS A CA 1
ATOM 811 C C . CYS A 1 113 ? 23.822 -9.238 -11.644 1.00 94.94 113 CYS A C 1
ATOM 813 O O . CYS A 1 113 ? 24.802 -9.542 -12.327 1.00 94.94 113 CYS A O 1
ATOM 815 N N . GLY A 1 114 ? 23.390 -9.994 -10.632 1.00 95.31 114 GLY A N 1
ATOM 816 C CA . GLY A 1 114 ? 24.018 -11.250 -10.219 1.00 95.31 114 GLY A CA 1
ATOM 817 C C . GLY A 1 114 ? 24.024 -12.311 -11.322 1.00 95.31 114 GLY A C 1
ATOM 818 O O . GLY A 1 114 ? 25.017 -13.016 -11.487 1.00 95.31 114 GLY A O 1
ATOM 819 N N . VAL A 1 115 ? 22.972 -12.367 -12.146 1.00 95.19 115 VAL A N 1
ATOM 820 C CA . VAL A 1 115 ? 22.891 -13.279 -13.306 1.00 95.19 115 VAL A CA 1
ATOM 821 C C . VAL A 1 115 ? 23.524 -12.709 -14.586 1.00 95.19 115 VAL A C 1
ATOM 823 O O . VAL A 1 115 ? 23.429 -13.307 -15.654 1.00 95.19 115 VAL A O 1
ATOM 826 N N . GLY A 1 116 ? 24.176 -11.544 -14.509 1.00 90.75 116 GLY A N 1
ATOM 827 C CA . GLY A 1 116 ? 24.915 -10.940 -15.622 1.00 90.75 116 GLY A CA 1
ATOM 828 C C . GLY A 1 116 ? 24.069 -10.155 -16.631 1.00 90.75 116 GLY A C 1
ATOM 829 O O . GLY A 1 116 ? 24.625 -9.644 -17.605 1.00 90.75 116 GLY A O 1
ATOM 830 N N . THR A 1 117 ? 22.761 -9.990 -16.400 1.00 88.38 117 THR A N 1
ATOM 831 C CA . THR A 1 117 ? 21.871 -9.257 -17.325 1.00 88.38 117 THR A CA 1
ATOM 832 C C . THR A 1 117 ? 22.053 -7.742 -17.301 1.00 88.38 117 THR A C 1
ATOM 834 O O . THR A 1 117 ? 21.577 -7.082 -18.212 1.00 88.38 117 THR A O 1
ATOM 837 N N . CYS A 1 118 ? 22.809 -7.188 -16.346 1.00 91.50 118 CYS A N 1
ATOM 838 C CA . CYS A 1 118 ? 23.120 -5.754 -16.271 1.00 91.50 118 CYS A CA 1
ATOM 839 C C . CYS A 1 118 ? 24.245 -5.287 -17.220 1.00 91.50 118 CYS A C 1
ATOM 841 O O . CYS A 1 118 ? 24.635 -4.122 -17.177 1.00 91.50 118 CYS A O 1
ATOM 843 N N . ARG A 1 119 ? 24.803 -6.162 -18.067 1.00 91.88 119 ARG A N 1
ATOM 844 C CA . ARG A 1 119 ? 25.897 -5.810 -18.991 1.00 91.88 119 ARG A CA 1
ATOM 845 C C . ARG A 1 119 ? 25.375 -5.364 -20.364 1.00 91.88 119 ARG A C 1
ATOM 847 O O . ARG A 1 119 ? 24.367 -5.862 -20.855 1.00 91.88 119 ARG A O 1
ATOM 854 N N . GLY A 1 120 ? 26.121 -4.471 -21.017 1.00 91.19 120 GLY A N 1
ATOM 855 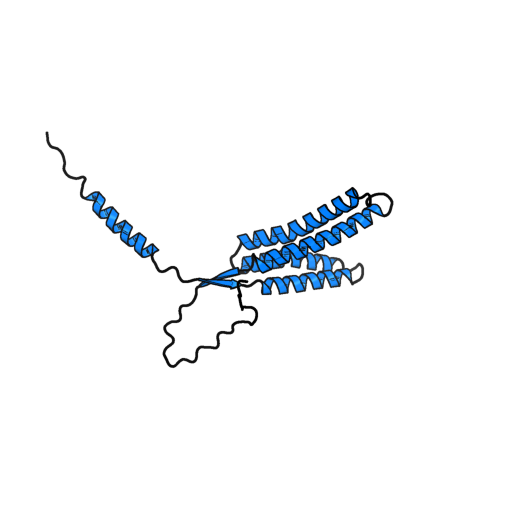C CA . GLY A 1 120 ? 25.825 -3.982 -22.369 1.00 91.19 120 GLY A CA 1
ATOM 856 C C . GLY A 1 120 ? 24.696 -2.945 -22.432 1.00 91.19 120 GLY A C 1
ATOM 857 O O . GLY A 1 120 ? 24.164 -2.518 -21.411 1.00 91.19 120 GLY A O 1
ATOM 858 N N . LEU A 1 121 ? 24.317 -2.543 -23.652 1.00 88.69 121 LEU A N 1
ATOM 859 C CA . LEU A 1 121 ? 23.357 -1.450 -23.895 1.00 88.69 121 LEU A CA 1
ATOM 860 C C . LEU A 1 121 ? 21.959 -1.681 -23.296 1.00 88.69 121 LEU A C 1
ATOM 862 O O . LEU A 1 121 ? 21.278 -0.722 -22.957 1.00 88.69 121 LEU A O 1
ATOM 866 N N . ARG A 1 122 ? 21.521 -2.939 -23.166 1.00 93.06 122 ARG A N 1
ATOM 867 C CA . ARG A 1 122 ? 20.196 -3.287 -22.614 1.00 93.06 122 ARG A CA 1
ATOM 868 C C . ARG A 1 122 ? 20.220 -3.610 -21.120 1.00 93.06 122 ARG A C 1
ATOM 870 O O . ARG A 1 122 ? 19.169 -3.901 -20.554 1.00 93.06 122 ARG A O 1
ATOM 877 N N . GLY A 1 123 ? 21.393 -3.558 -20.492 1.00 92.94 123 GLY A N 1
ATOM 878 C CA . GLY A 1 123 ? 21.570 -3.948 -19.099 1.00 92.94 123 GLY A CA 1
ATOM 879 C C . GLY A 1 123 ? 20.685 -3.174 -18.118 1.00 92.94 123 GLY A C 1
ATOM 880 O O . GLY A 1 123 ? 19.922 -3.800 -17.380 1.00 92.94 123 GLY A O 1
ATOM 881 N N . PRO A 1 124 ? 20.705 -1.829 -18.150 1.00 93.31 124 PRO A N 1
ATOM 882 C CA . PRO A 1 124 ? 19.866 -1.010 -17.276 1.00 93.31 124 PRO A CA 1
ATOM 883 C C . PRO A 1 124 ? 18.366 -1.268 -17.455 1.00 93.31 124 PRO A C 1
ATOM 885 O O . PRO A 1 124 ? 17.635 -1.327 -16.471 1.00 93.31 124 PRO A O 1
ATOM 888 N N . LEU A 1 125 ? 17.912 -1.494 -18.694 1.00 94.19 125 LEU A N 1
ATOM 889 C CA . LEU A 1 125 ? 16.505 -1.775 -18.986 1.00 94.19 125 LEU A CA 1
ATOM 890 C C . LEU A 1 125 ? 16.049 -3.096 -18.349 1.00 94.19 125 LEU A C 1
ATOM 892 O O . LEU A 1 125 ? 14.974 -3.156 -17.761 1.00 94.19 125 LEU A O 1
ATOM 896 N N . LYS A 1 126 ? 16.878 -4.147 -18.414 1.00 93.88 126 LYS A N 1
ATOM 897 C CA . LYS A 1 126 ? 16.574 -5.445 -17.787 1.00 93.88 126 LYS A CA 1
ATOM 898 C C . LYS A 1 126 ? 16.612 -5.401 -16.262 1.00 93.88 126 LYS A C 1
ATOM 900 O O . LYS A 1 126 ? 15.793 -6.056 -15.613 1.00 93.88 126 LYS A O 1
ATOM 905 N N . ALA A 1 127 ? 17.511 -4.602 -15.692 1.00 95.12 127 ALA A N 1
ATOM 906 C CA . ALA A 1 127 ? 17.515 -4.335 -14.259 1.00 95.12 127 ALA A CA 1
ATOM 907 C C . ALA A 1 127 ? 16.230 -3.617 -13.820 1.00 95.12 127 ALA A C 1
ATOM 909 O O . ALA A 1 127 ? 15.600 -4.053 -12.860 1.00 95.12 127 ALA A O 1
ATOM 910 N N . ALA A 1 128 ? 15.809 -2.579 -14.551 1.00 96.06 128 ALA A N 1
ATOM 911 C CA . ALA A 1 128 ? 14.578 -1.844 -14.274 1.00 96.06 128 ALA A CA 1
ATOM 912 C C . ALA A 1 128 ? 13.330 -2.735 -14.387 1.00 96.06 128 ALA A C 1
ATOM 914 O O . ALA A 1 128 ? 12.498 -2.729 -13.488 1.00 96.06 128 ALA A O 1
ATOM 915 N N . GLU A 1 129 ? 13.233 -3.560 -15.434 1.00 95.31 129 GLU A N 1
ATOM 916 C CA . GLU A 1 129 ? 12.136 -4.523 -15.616 1.00 95.31 129 GLU A CA 1
ATOM 917 C C . GLU A 1 129 ? 12.021 -5.477 -14.414 1.00 95.31 129 GLU A C 1
ATOM 919 O O . GLU A 1 129 ? 10.952 -5.621 -13.823 1.00 95.31 129 GLU A O 1
ATOM 924 N N . THR A 1 130 ? 13.141 -6.069 -13.986 1.00 96.62 130 THR A N 1
ATOM 925 C CA . THR A 1 130 ? 13.165 -6.993 -12.837 1.00 96.62 130 THR A CA 1
ATOM 926 C C . THR A 1 130 ? 12.848 -6.274 -11.522 1.00 96.62 130 THR A C 1
ATOM 928 O O . THR A 1 130 ? 12.152 -6.824 -10.667 1.00 96.62 130 THR A O 1
ATOM 931 N N . ALA A 1 131 ? 13.325 -5.036 -11.362 1.00 97.56 131 ALA A N 1
ATOM 932 C CA . ALA A 1 131 ? 13.037 -4.199 -10.203 1.00 97.56 131 ALA A CA 1
ATOM 933 C C . ALA A 1 131 ? 11.546 -3.851 -10.106 1.00 97.56 131 ALA A C 1
ATOM 935 O O . ALA A 1 131 ? 10.968 -3.962 -9.030 1.00 97.56 131 ALA A O 1
ATOM 936 N N . ILE A 1 132 ? 10.905 -3.491 -11.221 1.00 96.88 132 ILE A N 1
ATOM 937 C CA . ILE A 1 132 ? 9.465 -3.203 -11.265 1.00 96.88 132 ILE A CA 1
ATOM 938 C C . ILE A 1 132 ? 8.667 -4.454 -10.892 1.00 96.88 132 ILE A C 1
ATOM 940 O O . ILE A 1 132 ? 7.774 -4.375 -10.051 1.00 96.88 132 ILE A O 1
ATOM 944 N N . ILE A 1 133 ? 9.014 -5.616 -11.457 1.00 97.56 133 ILE A N 1
ATOM 945 C CA . ILE A 1 133 ? 8.314 -6.877 -11.175 1.00 97.56 133 ILE A CA 1
ATOM 946 C C . ILE A 1 133 ? 8.415 -7.238 -9.689 1.00 97.56 133 ILE A C 1
ATOM 948 O O . ILE A 1 133 ? 7.393 -7.458 -9.040 1.00 97.56 133 ILE A O 1
ATOM 952 N N . LEU A 1 134 ? 9.626 -7.284 -9.123 1.00 98.19 134 LEU A N 1
ATOM 953 C CA . LEU A 1 134 ? 9.782 -7.648 -7.712 1.00 98.19 134 LEU A CA 1
ATOM 954 C C . LEU A 1 134 ? 9.300 -6.551 -6.757 1.00 98.19 134 LEU A C 1
ATOM 956 O O . LEU A 1 134 ? 8.828 -6.869 -5.667 1.00 98.19 134 LEU A O 1
ATOM 960 N N . GLY A 1 135 ? 9.343 -5.284 -7.166 1.00 98.25 135 GLY A N 1
ATOM 961 C CA . GLY A 1 135 ? 8.706 -4.189 -6.441 1.00 98.25 135 GLY A CA 1
ATOM 962 C C . GLY A 1 135 ? 7.190 -4.364 -6.363 1.00 98.25 135 GLY A C 1
ATOM 963 O O . GLY A 1 135 ? 6.625 -4.282 -5.275 1.00 98.25 135 GLY A O 1
ATOM 964 N N . ALA A 1 136 ? 6.534 -4.704 -7.477 1.00 97.81 136 ALA A N 1
ATOM 965 C CA . ALA A 1 136 ? 5.098 -4.984 -7.516 1.00 97.81 136 ALA A CA 1
ATOM 966 C C . ALA A 1 136 ? 4.714 -6.211 -6.667 1.00 97.81 136 ALA A C 1
ATOM 968 O O . ALA A 1 136 ? 3.711 -6.179 -5.956 1.00 97.81 136 ALA A O 1
ATOM 969 N N . VAL A 1 137 ? 5.536 -7.269 -6.665 1.00 98.44 137 VAL A N 1
ATOM 970 C CA . VAL A 1 137 ? 5.367 -8.408 -5.741 1.00 98.44 137 VAL A CA 1
ATOM 971 C C . VAL A 1 137 ? 5.481 -7.954 -4.281 1.00 98.44 137 VAL A C 1
ATOM 973 O O . VAL A 1 137 ? 4.676 -8.363 -3.442 1.00 98.44 137 VAL A O 1
ATOM 976 N N . GLY A 1 138 ? 6.433 -7.067 -3.979 1.00 98.44 138 GLY A N 1
ATOM 977 C CA . GLY A 1 138 ? 6.552 -6.417 -2.674 1.00 98.44 138 GLY A CA 1
ATOM 978 C C . GLY A 1 138 ? 5.294 -5.633 -2.286 1.00 98.44 138 GLY A C 1
ATOM 979 O O . GLY A 1 138 ? 4.833 -5.766 -1.155 1.00 98.44 138 GLY A O 1
ATOM 980 N N . MET A 1 139 ? 4.688 -4.896 -3.226 1.00 98.31 139 MET A N 1
ATOM 981 C CA . MET A 1 139 ? 3.439 -4.154 -2.990 1.00 98.31 139 MET A CA 1
ATOM 982 C C . MET A 1 139 ? 2.273 -5.079 -2.654 1.00 98.31 139 MET A C 1
ATOM 984 O O . MET A 1 139 ? 1.550 -4.851 -1.689 1.00 98.31 139 MET A O 1
ATOM 988 N N . LEU A 1 140 ? 2.095 -6.145 -3.436 1.00 98.06 140 LEU A N 1
ATOM 989 C CA . LEU A 1 140 ? 1.038 -7.125 -3.186 1.00 98.06 140 LEU A CA 1
ATOM 990 C C . LEU A 1 140 ? 1.230 -7.811 -1.830 1.00 98.06 140 LEU A C 1
ATOM 992 O O . LEU A 1 140 ? 0.267 -8.002 -1.093 1.00 98.06 140 LEU A O 1
ATOM 996 N N . THR A 1 141 ? 2.476 -8.133 -1.480 1.00 98.44 141 THR A N 1
ATOM 997 C CA . THR A 1 141 ? 2.809 -8.753 -0.193 1.00 98.44 141 THR A CA 1
ATOM 998 C C . THR A 1 141 ? 2.493 -7.817 0.974 1.00 98.44 141 THR A C 1
ATOM 1000 O O . THR A 1 141 ? 1.870 -8.252 1.940 1.00 98.44 141 THR A O 1
ATOM 1003 N N . ALA A 1 142 ? 2.862 -6.534 0.875 1.00 98.25 142 ALA A N 1
ATOM 1004 C CA . ALA A 1 142 ? 2.528 -5.521 1.878 1.00 98.25 142 ALA A CA 1
ATOM 1005 C C . ALA A 1 142 ? 1.017 -5.446 2.117 1.00 98.25 142 ALA A C 1
ATOM 1007 O O . ALA A 1 142 ? 0.573 -5.562 3.256 1.00 98.25 142 ALA A O 1
ATOM 1008 N N . ASN A 1 143 ? 0.235 -5.380 1.040 1.00 97.88 143 ASN A N 1
ATOM 1009 C CA . ASN A 1 143 ? -1.221 -5.296 1.108 1.00 97.88 143 ASN A CA 1
ATOM 1010 C C . ASN A 1 143 ? -1.871 -6.519 1.750 1.00 97.88 143 ASN A C 1
ATOM 1012 O O . ASN A 1 143 ? -2.822 -6.377 2.514 1.00 97.88 143 ASN A O 1
ATOM 1016 N N . VAL A 1 144 ? -1.370 -7.722 1.456 1.00 97.88 144 VAL A N 1
ATOM 1017 C CA . VAL A 1 144 ? -1.877 -8.947 2.087 1.00 97.88 144 VAL A CA 1
ATOM 1018 C C . VAL A 1 144 ? -1.642 -8.902 3.595 1.00 97.88 144 VAL A C 1
ATOM 1020 O O . VAL A 1 144 ? -2.566 -9.186 4.351 1.00 97.88 144 VAL A O 1
ATOM 1023 N N . ILE A 1 145 ? -0.445 -8.512 4.042 1.00 98.12 145 ILE A N 1
ATOM 1024 C CA . ILE A 1 145 ? -0.132 -8.407 5.476 1.00 98.12 145 ILE A CA 1
ATOM 1025 C C . ILE A 1 145 ? -1.002 -7.329 6.134 1.00 98.12 145 ILE A C 1
ATOM 1027 O O . ILE A 1 145 ? -1.607 -7.571 7.175 1.00 98.12 145 ILE A O 1
ATOM 1031 N N . ASP A 1 146 ? -1.110 -6.160 5.515 1.00 97.88 146 ASP A N 1
ATOM 1032 C CA . ASP A 1 146 ? -1.876 -5.029 6.034 1.00 97.88 146 ASP A CA 1
ATOM 1033 C C . ASP A 1 146 ? -3.367 -5.370 6.227 1.00 97.88 146 ASP A C 1
ATOM 1035 O O . ASP A 1 146 ? -3.941 -5.216 7.309 1.00 97.88 146 ASP A O 1
ATOM 1039 N N . VAL A 1 147 ? -3.986 -5.948 5.196 1.00 97.00 147 VAL A N 1
ATOM 1040 C CA . VAL A 1 147 ? -5.408 -6.316 5.198 1.00 97.00 147 VAL A CA 1
ATOM 1041 C C . VAL A 1 147 ? -5.691 -7.511 6.112 1.00 97.00 147 VAL A C 1
ATOM 1043 O O . VAL A 1 147 ? -6.706 -7.515 6.813 1.00 97.00 147 VAL A O 1
ATOM 1046 N N . ALA A 1 148 ? -4.832 -8.535 6.097 1.00 96.31 148 ALA A N 1
ATOM 1047 C CA . ALA A 1 148 ? -5.093 -9.803 6.781 1.00 96.31 148 ALA A CA 1
ATOM 1048 C C . ALA A 1 148 ? -4.562 -9.867 8.215 1.00 96.31 148 ALA A C 1
ATOM 1050 O O . ALA A 1 148 ? -4.979 -10.753 8.954 1.00 96.31 148 ALA A O 1
ATOM 1051 N N . VAL A 1 149 ? -3.641 -8.981 8.606 1.00 97.69 149 VAL A N 1
ATOM 1052 C CA . VAL A 1 149 ? -3.012 -8.998 9.938 1.00 97.69 149 VAL A CA 1
ATOM 1053 C C . VAL A 1 149 ? -3.257 -7.695 10.685 1.00 97.69 149 VAL A C 1
ATOM 1055 O O . VAL A 1 149 ? -3.562 -7.721 11.872 1.00 97.69 149 VAL A O 1
ATOM 1058 N N . LEU A 1 150 ? -3.147 -6.545 10.014 1.00 98.06 150 LEU A N 1
ATOM 1059 C CA . LEU A 1 150 ? -3.192 -5.255 10.704 1.00 98.06 150 LEU A CA 1
ATOM 1060 C C . LEU A 1 150 ? -4.600 -4.668 10.820 1.00 98.06 150 LEU A C 1
ATOM 1062 O O . LEU A 1 150 ? -4.761 -3.694 11.542 1.00 98.06 150 LEU A O 1
ATOM 1066 N N . SER A 1 151 ? -5.623 -5.211 10.157 1.00 97.44 151 SER A N 1
ATOM 1067 C CA . SER A 1 151 ? -6.929 -4.541 9.999 1.00 97.44 151 SER A CA 1
ATOM 1068 C C . SER A 1 151 ? -8.052 -5.067 10.911 1.00 97.44 151 SER A C 1
ATOM 1070 O O . SER A 1 151 ? -9.148 -5.370 10.433 1.00 97.44 151 SER A O 1
ATOM 1072 N N . PHE A 1 152 ? -7.784 -5.173 12.215 1.00 97.12 152 PHE A N 1
ATOM 1073 C CA . PHE A 1 152 ? -8.738 -5.640 13.233 1.00 97.12 152 PHE A CA 1
ATOM 1074 C C . PHE A 1 152 ? -8.841 -4.680 14.414 1.00 97.12 152 PHE A C 1
ATOM 1076 O O . PHE A 1 152 ? -7.833 -4.291 14.979 1.00 97.12 152 PHE A O 1
ATOM 1083 N N . GLU A 1 153 ? -10.038 -4.293 14.821 1.00 96.00 153 GLU A N 1
ATOM 1084 C CA . GLU A 1 153 ? -10.245 -3.439 15.993 1.00 96.00 153 GLU A CA 1
ATOM 1085 C C . GLU A 1 153 ? -10.987 -4.188 17.096 1.00 96.00 153 GLU A C 1
ATOM 1087 O O . GLU A 1 153 ? -11.792 -5.072 16.818 1.00 96.00 153 GLU A O 1
ATOM 1092 N N . GLU A 1 154 ? -10.727 -3.830 18.350 1.00 94.94 154 GLU A N 1
ATOM 1093 C CA . GLU A 1 154 ? -11.509 -4.322 19.480 1.00 94.94 154 GLU A CA 1
ATOM 1094 C C . GLU A 1 154 ? -12.692 -3.385 19.718 1.00 94.94 154 GLU A C 1
ATOM 1096 O O . GLU A 1 154 ? -12.518 -2.192 19.975 1.00 94.94 154 GLU A O 1
ATOM 1101 N N . VAL A 1 155 ? -13.905 -3.927 19.642 1.00 93.25 155 VAL A N 1
ATOM 1102 C CA . VAL A 1 155 ? -15.149 -3.175 19.802 1.00 93.25 155 VAL A CA 1
ATOM 1103 C C . VAL A 1 155 ? -15.881 -3.684 21.043 1.00 93.25 155 VAL A C 1
ATOM 1105 O O . VAL A 1 155 ? -16.022 -4.895 21.210 1.00 93.25 155 VAL A O 1
ATOM 1108 N N . PRO A 1 156 ? -16.362 -2.808 21.942 1.00 91.56 156 PRO A N 1
ATOM 1109 C CA . PRO A 1 156 ? -17.140 -3.238 23.098 1.00 91.56 156 PRO A CA 1
ATOM 1110 C C . PRO A 1 156 ? -18.418 -3.972 22.677 1.00 91.56 156 PRO A C 1
ATOM 1112 O O . PRO A 1 156 ? -19.279 -3.415 21.990 1.00 91.56 156 PRO A O 1
ATOM 1115 N N . VAL A 1 157 ? -18.586 -5.204 23.150 1.00 89.38 157 VAL A N 1
ATOM 1116 C CA . VAL A 1 157 ? -19.826 -5.957 22.995 1.00 89.38 157 VAL A CA 1
ATOM 1117 C C . VAL A 1 157 ? -20.865 -5.289 23.879 1.00 89.38 157 VAL A C 1
ATOM 1119 O O . VAL A 1 157 ? -20.805 -5.340 25.109 1.00 89.38 157 VAL A O 1
ATOM 1122 N N . THR A 1 158 ? -21.856 -4.665 23.248 1.00 84.31 158 THR A N 1
ATOM 1123 C CA . THR A 1 158 ? -23.030 -4.190 23.977 1.00 84.31 158 THR A CA 1
ATOM 1124 C C . THR A 1 158 ? -23.818 -5.426 24.392 1.00 84.31 158 THR A C 1
ATOM 1126 O O . THR A 1 158 ? -24.621 -5.949 23.618 1.00 84.31 158 THR A O 1
ATOM 1129 N N . THR A 1 159 ? -23.560 -5.942 25.596 1.00 77.31 159 THR A N 1
ATOM 1130 C CA . THR A 1 159 ? -24.389 -6.977 26.211 1.00 77.31 159 THR A CA 1
ATOM 1131 C C . THR A 1 159 ? -25.784 -6.389 26.331 1.00 77.31 159 THR A C 1
ATOM 1133 O O . THR A 1 159 ? -26.035 -5.503 27.146 1.00 77.31 159 THR A O 1
ATOM 1136 N N . GLY A 1 160 ? -26.657 -6.782 25.400 1.00 66.00 160 GLY A N 1
ATOM 1137 C CA . GLY A 1 160 ? -27.958 -6.158 25.226 1.00 66.00 160 GLY A CA 1
ATOM 1138 C C . GLY A 1 160 ? -28.653 -6.040 26.573 1.00 66.00 160 GLY A C 1
ATOM 1139 O O . GLY A 1 160 ? -28.841 -7.045 27.260 1.00 66.00 160 GLY A O 1
ATOM 1140 N N . VAL A 1 161 ? -29.020 -4.810 26.946 1.00 61.28 161 VAL A N 1
ATOM 1141 C CA . VAL A 1 161 ? -30.023 -4.558 27.984 1.00 61.28 161 VAL A CA 1
ATOM 1142 C C . VAL A 1 161 ? -31.148 -5.531 27.685 1.00 61.28 161 VAL A C 1
ATOM 1144 O O . VAL A 1 161 ? -31.693 -5.453 26.584 1.00 61.28 161 VAL A O 1
ATOM 1147 N N . ALA A 1 162 ? -31.362 -6.497 28.590 1.00 59.44 162 ALA A N 1
ATOM 1148 C CA . ALA A 1 162 ? -32.194 -7.680 28.393 1.00 59.44 162 ALA A CA 1
ATOM 1149 C C . ALA A 1 162 ? -33.308 -7.380 27.392 1.00 59.44 162 ALA A C 1
ATOM 1151 O O . ALA A 1 162 ? -34.191 -6.579 27.702 1.00 59.44 162 ALA A O 1
ATOM 1152 N N . GLN A 1 163 ? -33.190 -7.932 26.176 1.00 56.84 163 GLN A N 1
ATOM 1153 C CA . GLN A 1 163 ? -34.190 -7.777 25.126 1.00 56.84 163 GLN A CA 1
ATOM 1154 C C . GLN A 1 163 ? -35.540 -8.090 25.763 1.00 56.84 163 GLN A C 1
ATOM 1156 O O . GLN A 1 163 ? -35.837 -9.244 26.073 1.00 56.84 163 GLN A O 1
ATOM 1161 N N . GLY A 1 164 ? -36.321 -7.045 26.048 1.00 59.34 164 GLY A N 1
ATOM 1162 C CA . GLY A 1 164 ? -37.664 -7.209 26.574 1.00 59.34 164 GLY A CA 1
ATOM 1163 C C . GLY A 1 164 ? -38.392 -8.145 25.622 1.00 59.34 164 GLY A C 1
ATOM 1164 O O . GLY A 1 164 ? -38.273 -7.972 24.409 1.00 59.34 164 GLY A O 1
ATOM 1165 N N . ALA A 1 165 ? -39.091 -9.140 26.170 1.00 61.78 165 ALA A N 1
ATOM 1166 C CA . ALA A 1 165 ? -39.608 -10.342 25.503 1.00 61.78 165 ALA A CA 1
ATOM 1167 C C . ALA A 1 165 ? -40.523 -10.124 24.269 1.00 61.78 165 ALA A C 1
ATOM 1169 O O . ALA A 1 165 ? -41.136 -11.068 23.783 1.00 61.78 165 ALA A O 1
ATOM 1170 N N . LEU A 1 166 ? -40.660 -8.893 23.776 1.00 65.00 166 LEU A N 1
ATOM 1171 C CA . LEU A 1 166 ? -41.585 -8.470 22.731 1.00 65.00 166 LEU A CA 1
ATOM 1172 C C . LEU A 1 166 ? -40.958 -7.524 21.686 1.00 65.00 166 LEU A C 1
ATOM 1174 O O . LEU A 1 166 ? -41.649 -7.118 20.755 1.00 65.00 166 LEU A O 1
ATOM 1178 N N . GLY A 1 167 ? -39.678 -7.154 21.802 1.00 58.34 167 GLY A N 1
ATOM 1179 C CA . GLY A 1 167 ? -39.017 -6.298 20.815 1.00 58.34 167 GLY A CA 1
ATOM 1180 C C . GLY A 1 167 ? -38.394 -7.125 19.698 1.00 58.34 167 GLY A C 1
ATOM 1181 O O . GLY A 1 167 ? -37.389 -7.789 19.935 1.00 58.34 167 GLY A O 1
ATOM 1182 N N . ALA A 1 168 ? -38.959 -7.083 18.487 1.00 62.62 168 ALA A N 1
ATOM 1183 C CA . ALA A 1 168 ? -38.289 -7.598 17.295 1.00 62.62 168 ALA A CA 1
ATOM 1184 C C . ALA A 1 168 ? -36.878 -6.998 17.244 1.00 62.62 168 ALA A C 1
ATOM 1186 O O . ALA A 1 168 ? -36.735 -5.778 17.137 1.00 62.62 168 ALA A O 1
ATOM 1187 N N . ALA A 1 169 ? -35.854 -7.839 17.408 1.00 61.59 169 ALA A N 1
ATOM 1188 C CA . ALA A 1 169 ? -34.474 -7.384 17.383 1.00 61.59 169 ALA A CA 1
ATOM 1189 C C . ALA A 1 169 ? -34.272 -6.600 16.078 1.00 61.59 169 ALA A C 1
ATOM 1191 O O . ALA A 1 169 ? -34.602 -7.140 15.015 1.00 61.59 169 ALA A O 1
ATOM 1192 N N . PRO A 1 170 ? -33.798 -5.337 16.123 1.00 63.03 170 PRO A N 1
ATOM 1193 C CA . PRO A 1 170 ? -33.458 -4.636 14.897 1.00 63.03 170 PRO A CA 1
ATOM 1194 C C . PRO A 1 170 ? -32.488 -5.544 14.155 1.00 63.03 170 PRO A C 1
ATOM 1196 O O . PRO A 1 170 ? -31.532 -6.028 14.763 1.00 63.03 170 PRO A O 1
ATOM 1199 N N . ALA A 1 171 ? -32.795 -5.858 12.896 1.00 65.12 171 ALA A N 1
ATOM 1200 C CA . ALA A 1 171 ? -31.968 -6.736 12.088 1.00 65.12 171 ALA A CA 1
ATOM 1201 C C . ALA A 1 171 ? -30.539 -6.183 12.112 1.00 65.12 171 ALA A C 1
ATOM 1203 O O . ALA A 1 171 ? -30.249 -5.174 11.469 1.00 65.12 171 ALA A O 1
ATOM 1204 N N . GLN A 1 172 ? -29.671 -6.791 12.923 1.00 65.81 172 GLN A N 1
ATOM 1205 C CA . GLN A 1 172 ? -28.271 -6.420 12.970 1.00 65.81 172 GLN A CA 1
ATOM 1206 C C . GLN A 1 172 ? -27.708 -6.817 11.616 1.00 65.81 172 GLN A C 1
ATOM 1208 O O . GLN A 1 172 ? -27.584 -8.002 11.300 1.00 65.81 172 GLN A O 1
ATOM 1213 N N 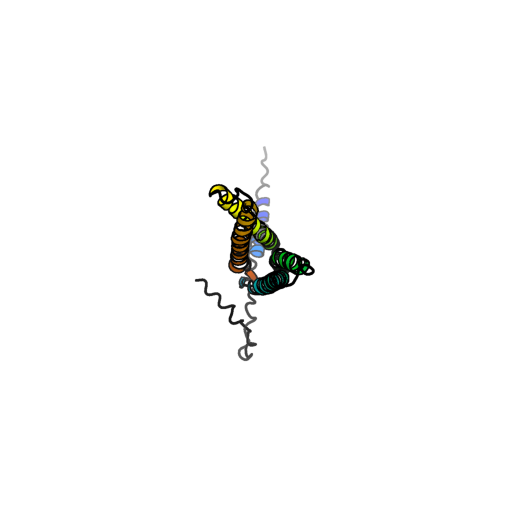. TYR A 1 173 ? -27.457 -5.813 10.781 1.00 62.19 173 TYR A N 1
ATOM 1214 C CA . TYR A 1 173 ? -26.809 -6.004 9.500 1.00 62.19 173 TYR A CA 1
ATOM 1215 C C . TYR A 1 173 ? -25.400 -6.528 9.772 1.00 62.19 173 TYR A C 1
ATOM 1217 O O . TYR A 1 173 ? -24.497 -5.767 10.109 1.00 62.19 173 TYR A O 1
ATOM 1225 N N . ARG A 1 174 ? -25.230 -7.846 9.664 1.00 62.84 174 ARG A N 1
ATOM 1226 C CA . ARG A 1 174 ? -23.919 -8.481 9.581 1.00 62.84 174 ARG A CA 1
ATOM 1227 C C . ARG A 1 174 ? -23.565 -8.515 8.098 1.00 62.84 174 ARG A C 1
ATOM 1229 O O . ARG A 1 174 ? -24.191 -9.290 7.370 1.00 62.84 174 ARG A O 1
ATOM 1236 N N . PRO A 1 175 ? -22.651 -7.662 7.602 1.00 63.62 175 PRO A N 1
ATOM 1237 C CA . PRO A 1 175 ? -22.184 -7.782 6.230 1.00 63.62 175 PRO A CA 1
ATOM 1238 C C . PRO A 1 175 ? -21.741 -9.224 5.966 1.00 63.62 175 PRO A C 1
ATOM 1240 O O . PRO A 1 175 ? 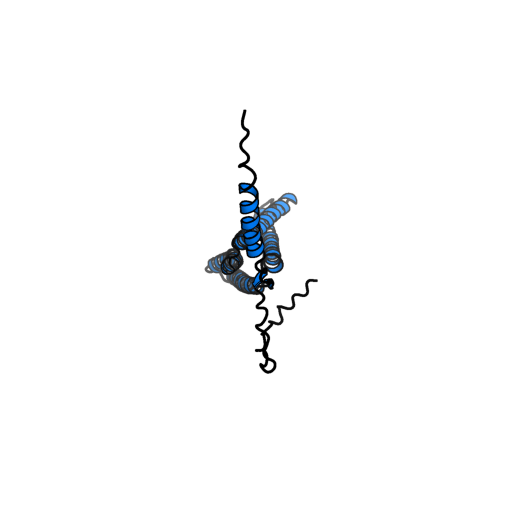-21.101 -9.848 6.808 1.00 63.62 175 PRO A O 1
ATOM 1243 N N . VAL A 1 176 ? -22.065 -9.757 4.785 1.00 71.19 176 VAL A N 1
ATOM 1244 C CA . VAL A 1 176 ? -21.722 -11.137 4.375 1.00 71.19 176 VAL A CA 1
ATOM 1245 C C . VAL A 1 176 ? -20.222 -11.436 4.536 1.00 71.19 176 VAL A C 1
ATOM 1247 O O . VAL A 1 176 ? -19.834 -12.576 4.768 1.00 71.19 176 VAL A O 1
ATOM 1250 N N . PHE A 1 177 ? -19.381 -10.403 4.484 1.00 63.12 177 PHE A N 1
ATOM 1251 C CA . PHE A 1 177 ? -17.926 -10.491 4.625 1.00 63.12 177 PHE A CA 1
ATOM 1252 C C . PHE A 1 177 ? -17.429 -10.539 6.083 1.00 63.12 177 PHE A C 1
ATOM 1254 O O . PHE A 1 177 ? -16.250 -10.779 6.304 1.00 63.12 177 PHE A O 1
ATOM 1261 N N . GLN A 1 178 ? -18.298 -10.330 7.079 1.00 61.38 178 GLN A N 1
ATOM 1262 C CA . GLN A 1 178 ? -17.971 -10.434 8.511 1.00 61.38 178 GLN A CA 1
ATOM 1263 C C . GLN A 1 178 ? -18.073 -11.867 9.051 1.00 61.38 178 GLN A C 1
ATOM 1265 O O . GLN A 1 178 ? -18.030 -12.070 10.265 1.00 61.38 178 GLN A O 1
ATOM 1270 N N . TYR A 1 179 ? -18.212 -12.873 8.181 1.00 58.25 179 TYR A N 1
ATOM 1271 C CA . TYR A 1 179 ? -18.102 -14.268 8.592 1.00 58.25 179 TYR A CA 1
ATOM 1272 C C . TYR A 1 179 ? -16.634 -14.555 8.945 1.00 58.25 179 TYR A C 1
ATOM 1274 O O . TYR A 1 179 ? -15.872 -15.079 8.137 1.00 58.25 179 TYR A O 1
ATOM 1282 N N . SER A 1 180 ? -16.227 -14.161 10.154 1.00 53.34 180 SER A N 1
ATOM 1283 C CA . SER A 1 180 ? -14.939 -14.472 10.766 1.00 53.34 180 SER A CA 1
ATOM 1284 C C . SER A 1 180 ? -14.904 -15.954 11.137 1.00 53.34 180 SER A C 1
ATOM 1286 O O . SER A 1 180 ? -14.852 -16.355 12.297 1.00 53.34 180 SER A O 1
ATOM 1288 N N . GLY A 1 181 ? -14.929 -16.809 10.115 1.00 48.78 181 GLY A N 1
ATOM 1289 C CA . GLY A 1 181 ? -14.324 -18.119 10.233 1.00 48.78 181 GLY A CA 1
ATOM 1290 C C . GLY A 1 181 ? -12.840 -17.881 10.468 1.00 48.78 181 GLY A C 1
ATOM 1291 O O . GLY A 1 181 ? -12.099 -17.656 9.517 1.00 48.78 181 GLY A O 1
ATOM 1292 N N . ARG A 1 182 ? -12.410 -17.865 11.733 1.00 49.47 182 ARG A N 1
ATOM 1293 C CA . ARG A 1 182 ? -11.021 -18.191 12.056 1.00 49.47 182 ARG A CA 1
ATOM 1294 C C . ARG A 1 182 ? -10.798 -19.600 11.488 1.00 49.47 182 ARG A C 1
ATOM 1296 O O . ARG A 1 182 ? -11.315 -20.560 12.057 1.00 49.47 182 ARG A O 1
ATOM 1303 N N . PHE A 1 183 ? -10.182 -19.687 10.310 1.00 48.84 183 PHE A N 1
ATOM 1304 C CA . PHE A 1 183 ? -9.657 -20.934 9.754 1.00 48.84 183 PHE A CA 1
ATOM 1305 C C . PHE A 1 183 ? -8.370 -21.312 10.485 1.00 48.84 183 PHE A C 1
ATOM 1307 O O . PHE A 1 183 ? -7.630 -20.380 10.876 1.00 48.84 183 PHE A O 1
#

Radius of gyration: 28.48 Å; Cα contacts (8 Å, |Δi|>4): 181; chains: 1; bounding box: 68×35×105 Å

Foldseek 3Di:
DDDDPPPPPPVVVVVVVVVVVVVVVVPPPQDWDKFFDLVQVVVLLVQLVVQLVVLVVDDPVRVVSNVVSLVSLLQSLLVVCVVLVNNVLSVLLNCQQPVQLQVQLVVQLVVLVVVPCLDDPCNVVNSNVSSNVRSVVSSVVSSCCSRVPSGIDIGRDPPPPPPDPPDPPDPPPDDPVRPPPPD

Sequence (183 aa):
MKRPWTSFTAVLLAGLLSSGAAQAQAQAEVPTEEQWYGWQNLIGLGAAYSLVGVGLALDEDTEWIAAVGLGVYALSGPIIHLAHQRPTEGGMSLGLNVGLPLGGALLGVGIACGVGTCRGLRGPLKAAETAIILGAVGMLTANVIDVAVLSFEEVPVTTGVAQGALGAAPAQYRPVFQYSGRF

Nearest PDB structures (foldseek):
  5ona-assembly1_A  TM=4.908E-01  e=7.409E+00  Homo sapiens

pLDDT: mean 85.4, std 17.29, range [44.59, 98.69]